Protein AF-A0A817QP80-F1 (afdb_monomer_lite)

Sequence (194 aa):
MVRVKHQKPARRNYHQNKKTNFSHTTSSSNHNAIQLDQHGFFVTFCSSKESFVRNEVYNLLNRFADQLFGPEFSDEKDNDEETTNLNDLDSALENEKLKLSKSNKKLRRFQIVKSGTKHSFFVTTILPIISLNKLIELIFNTSIQTKEQHSRYIERLLPISFVCKAYEDDLRKLIIKKEFVEQILLLTNENDTS

pLDDT: mean 75.63, std 19.58, range [37.34, 96.56]

Foldseek 3Di:
DDDDDDDDDDDDDDDPDDDPPPPPDPDPPLPQADDFFWWAKKWFFDQVCPVVVVVLVCCLLQVLCCVVPNHPDDPVPPPPPDPDDPVCPVVVVVVVVVVVVVVVVDDDQWDWGAHVDGRITGITGPDALVVRVVSVCCSVVCCVVVVDDSDDTTPDIGTGNTDDDPDPVRVVCCCVVPPVVVVVVVVVVVVVPD

Secondary structure (DSSP, 8-state):
-----PPPPPPP------------------TTB--TT--EEEEEE-TT-HHHHHHHHHHHHHHHHHHHH--SS--TTS-------TT-HHHHHHHHHHHHHHHTTSPPSEEEEB-SSTTEEEEEESS-HHHHHHHHHHHHHHHHHH---S-SSEEEEEEES----S-HHHHHHHHHHTTHHHHHHHHHHGGG--

Radius of gyration: 27.38 Å; chains: 1; bounding box: 44×106×65 Å

Structure (mmCIF, N/CA/C/O backbone):
data_AF-A0A817QP80-F1
#
_entry.id   AF-A0A817QP80-F1
#
loop_
_atom_site.group_PDB
_atom_site.id
_atom_site.type_symbol
_atom_site.label_atom_id
_atom_site.label_alt_id
_atom_site.label_comp_id
_atom_site.label_asym_id
_atom_site.label_entity_id
_atom_site.label_seq_id
_atom_site.pdbx_PDB_ins_code
_atom_site.Cartn_x
_atom_site.Cartn_y
_atom_site.Cartn_z
_atom_site.occupancy
_atom_site.B_iso_or_equiv
_atom_site.auth_seq_id
_atom_site.auth_comp_id
_atom_site.auth_asym_id
_atom_site.auth_atom_id
_atom_site.pdbx_PDB_model_num
ATOM 1 N N . MET A 1 1 ? -13.388 79.891 -28.859 1.00 44.22 1 MET A N 1
ATOM 2 C CA . MET A 1 1 ? -13.199 78.428 -29.007 1.00 44.22 1 MET A CA 1
ATOM 3 C C . MET A 1 1 ? -11.837 78.047 -28.439 1.00 44.22 1 MET A C 1
ATOM 5 O O . MET A 1 1 ? -10.831 78.263 -29.099 1.00 44.22 1 MET A O 1
ATOM 9 N N . VAL A 1 2 ? -11.785 77.554 -27.198 1.00 41.69 2 VAL A N 1
ATOM 10 C CA . VAL A 1 2 ? -10.533 77.165 -26.523 1.00 41.69 2 VAL A CA 1
ATOM 11 C C . VAL A 1 2 ? -10.480 75.638 -26.452 1.00 41.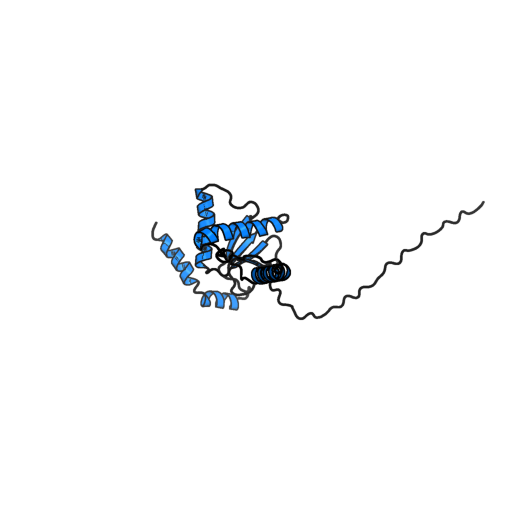69 2 VAL A C 1
ATOM 13 O O . VAL A 1 2 ? -11.412 74.998 -25.976 1.00 41.69 2 VAL A O 1
ATOM 16 N N . ARG A 1 3 ? -9.416 75.053 -27.008 1.00 43.22 3 ARG A N 1
ATOM 17 C CA . ARG A 1 3 ? -9.240 73.608 -27.220 1.00 43.22 3 ARG A CA 1
ATOM 18 C C . ARG A 1 3 ? -8.651 72.967 -25.955 1.00 43.22 3 ARG A C 1
ATOM 20 O O . ARG A 1 3 ? -7.527 73.284 -25.574 1.00 43.22 3 ARG A O 1
ATOM 27 N N . VAL A 1 4 ? -9.398 72.069 -25.312 1.00 50.69 4 VAL A N 1
ATOM 28 C CA . VAL A 1 4 ? -8.972 71.333 -24.106 1.00 50.69 4 VAL A CA 1
ATOM 29 C C . VAL A 1 4 ? -7.872 70.323 -24.464 1.00 50.69 4 VAL A C 1
ATOM 31 O O . VAL A 1 4 ? -8.095 69.406 -25.257 1.00 50.69 4 VAL A O 1
ATOM 34 N N . LYS A 1 5 ? -6.674 70.469 -23.881 1.00 49.19 5 LYS A N 1
ATOM 35 C CA . LYS A 1 5 ? -5.574 69.500 -24.024 1.00 49.19 5 LYS A CA 1
ATOM 36 C C . LYS A 1 5 ? -5.845 68.284 -23.131 1.00 49.19 5 LYS A C 1
ATOM 38 O O . LYS A 1 5 ? -5.807 68.397 -21.913 1.00 49.19 5 LYS A O 1
ATOM 43 N N . HIS A 1 6 ? -6.095 67.126 -23.737 1.00 51.28 6 HIS A N 1
ATOM 44 C CA . HIS A 1 6 ? -6.157 65.848 -23.025 1.00 51.28 6 HIS A CA 1
ATOM 45 C C . HIS A 1 6 ? -4.735 65.349 -22.725 1.00 51.28 6 HIS A C 1
ATOM 47 O O . HIS A 1 6 ? -3.927 65.172 -23.640 1.00 51.28 6 HIS A O 1
ATOM 53 N N . GLN A 1 7 ? -4.428 65.121 -21.448 1.00 55.16 7 GLN A N 1
ATOM 54 C CA . GLN A 1 7 ? -3.183 64.496 -20.999 1.00 55.16 7 GLN A CA 1
ATOM 55 C C . GLN A 1 7 ? -3.279 62.975 -21.211 1.00 55.16 7 GLN A C 1
ATOM 57 O O . GLN A 1 7 ? -4.224 62.340 -20.747 1.00 55.16 7 GLN A O 1
ATOM 62 N N . LYS A 1 8 ? -2.325 62.378 -21.937 1.00 50.78 8 LYS A N 1
ATOM 63 C CA . LYS A 1 8 ? -2.246 60.916 -22.107 1.00 50.78 8 LYS A CA 1
ATOM 64 C C . LYS A 1 8 ? -1.654 60.284 -20.836 1.00 50.78 8 LYS A C 1
ATOM 66 O O . LYS A 1 8 ? -0.651 60.807 -20.350 1.00 50.78 8 LYS A O 1
ATOM 71 N N . PRO A 1 9 ? -2.198 59.170 -20.314 1.00 51.09 9 PRO A N 1
ATOM 72 C CA . PRO A 1 9 ? -1.627 58.518 -19.140 1.00 51.09 9 PRO A CA 1
ATOM 73 C C . PRO A 1 9 ? -0.267 57.877 -19.458 1.00 51.09 9 PRO A C 1
ATOM 75 O O . PRO A 1 9 ? -0.042 57.350 -20.551 1.00 51.09 9 PRO A O 1
ATOM 78 N N . ALA A 1 10 ? 0.644 57.932 -18.484 1.00 54.03 10 ALA A N 1
ATOM 79 C CA . ALA A 1 10 ? 1.998 57.398 -18.582 1.00 54.03 10 ALA A CA 1
ATOM 80 C C . ALA A 1 10 ? 1.992 55.866 -18.746 1.00 54.03 10 ALA A C 1
ATOM 82 O O . ALA A 1 10 ? 1.353 55.141 -17.981 1.00 54.03 10 ALA A O 1
ATOM 83 N N . ARG A 1 11 ? 2.730 55.361 -19.743 1.00 52.72 11 ARG A N 1
ATOM 84 C CA . ARG A 1 11 ? 2.935 53.923 -19.953 1.00 52.72 11 ARG A CA 1
ATOM 85 C C . ARG A 1 11 ? 3.808 53.364 -18.826 1.00 52.72 11 ARG A C 1
ATOM 87 O O . ARG A 1 11 ? 4.966 53.747 -18.697 1.00 52.72 11 ARG A O 1
ATOM 94 N N . ARG A 1 12 ? 3.266 52.439 -18.027 1.00 49.72 12 ARG A N 1
ATOM 95 C CA . ARG A 1 12 ? 4.062 51.602 -17.118 1.00 49.72 12 ARG A CA 1
ATOM 96 C C . ARG A 1 12 ? 4.940 50.678 -17.963 1.00 49.72 12 ARG A C 1
ATOM 98 O O . ARG A 1 12 ? 4.421 49.850 -18.707 1.00 49.72 12 ARG A O 1
ATOM 105 N N . ASN A 1 13 ? 6.257 50.835 -17.860 1.00 47.03 13 ASN A N 1
ATOM 106 C CA . ASN A 1 13 ? 7.216 49.946 -18.503 1.00 47.03 13 ASN A CA 1
ATOM 107 C C . ASN A 1 13 ? 7.132 48.563 -17.848 1.00 47.03 13 ASN A C 1
ATOM 109 O O . ASN A 1 13 ? 7.482 48.387 -16.684 1.00 47.03 13 ASN A O 1
ATOM 113 N N . TYR A 1 14 ? 6.628 47.592 -18.605 1.00 44.19 14 TYR A N 1
ATOM 114 C CA . TYR A 1 14 ? 6.653 46.183 -18.244 1.00 44.19 14 TYR A CA 1
ATOM 115 C C . TYR A 1 14 ? 8.112 45.721 -18.300 1.00 44.19 14 TYR A C 1
ATOM 117 O O . TYR A 1 14 ? 8.709 45.701 -19.377 1.00 44.19 14 TYR A O 1
ATOM 125 N N . HIS A 1 15 ? 8.708 45.393 -17.153 1.00 52.22 15 HIS A N 1
ATOM 126 C CA . HIS A 1 15 ? 10.022 44.760 -17.112 1.00 52.22 15 HIS A CA 1
ATOM 127 C C . HIS A 1 15 ? 9.950 43.402 -17.824 1.00 52.22 15 HIS A C 1
ATOM 129 O O . HIS A 1 15 ? 9.601 42.382 -17.235 1.00 52.22 15 HIS A O 1
ATOM 135 N N . GLN A 1 16 ? 10.299 43.382 -19.109 1.00 54.62 16 GLN A N 1
ATOM 136 C CA . GLN A 1 16 ? 10.744 42.172 -19.778 1.00 54.62 16 GLN A CA 1
ATOM 137 C C . GLN A 1 16 ? 12.164 41.885 -19.302 1.00 54.62 16 GLN A C 1
ATOM 139 O O . GLN A 1 16 ? 13.108 42.538 -19.732 1.00 54.62 16 GLN A O 1
ATOM 144 N N . ASN A 1 17 ? 12.308 40.933 -18.382 1.00 45.38 17 ASN A N 1
ATOM 145 C CA . ASN A 1 17 ? 13.522 40.134 -18.268 1.00 45.38 17 ASN A CA 1
ATOM 146 C C . ASN A 1 17 ? 13.288 38.918 -17.367 1.00 45.38 17 ASN A C 1
ATOM 148 O O . ASN A 1 17 ? 13.369 39.001 -16.145 1.00 45.38 17 ASN A O 1
ATOM 152 N N . LYS A 1 18 ? 13.122 37.751 -17.992 1.00 44.38 18 LYS A N 1
ATOM 153 C CA . LYS A 1 18 ? 13.921 36.591 -17.593 1.00 44.38 18 LYS A CA 1
ATOM 154 C C . LYS A 1 18 ? 14.078 35.653 -18.780 1.00 44.38 18 LYS A C 1
ATOM 156 O O . LYS A 1 18 ? 13.185 34.889 -19.126 1.00 44.38 18 LYS A O 1
ATOM 161 N N . LYS A 1 19 ? 15.248 35.772 -19.409 1.00 45.12 19 LYS A N 1
ATOM 162 C CA . LYS A 1 19 ? 15.820 34.778 -20.312 1.00 45.12 19 LYS A CA 1
ATOM 163 C C . LYS A 1 19 ? 15.695 33.410 -19.640 1.00 45.12 19 LYS A C 1
ATOM 165 O O . LYS A 1 19 ? 16.173 33.219 -18.522 1.00 45.12 19 LYS A O 1
ATOM 170 N N . THR A 1 20 ? 15.002 32.494 -20.300 1.00 40.16 20 THR A N 1
ATOM 171 C CA . THR A 1 20 ? 14.917 31.092 -19.908 1.00 40.16 20 THR A CA 1
ATOM 172 C C . THR A 1 20 ? 16.291 30.475 -20.120 1.00 40.16 20 THR A C 1
ATOM 174 O O . THR A 1 20 ? 16.645 30.095 -21.235 1.00 40.16 20 THR A O 1
ATOM 177 N N . ASN A 1 21 ? 17.089 30.412 -19.059 1.00 40.28 21 ASN A N 1
ATOM 178 C CA . ASN A 1 21 ? 18.255 29.547 -19.045 1.00 40.28 21 ASN A CA 1
ATOM 179 C C . ASN A 1 21 ? 17.729 28.108 -19.092 1.00 40.28 21 ASN A C 1
ATOM 181 O O . ASN A 1 21 ? 17.284 27.575 -18.078 1.00 40.28 21 ASN A O 1
ATOM 185 N N . PHE A 1 22 ? 17.742 27.503 -20.279 1.00 47.81 22 PHE A N 1
ATOM 186 C CA . PHE A 1 22 ? 17.742 26.054 -20.432 1.00 47.81 22 PHE A CA 1
ATOM 187 C C . PHE A 1 22 ? 19.083 25.561 -19.881 1.00 47.81 22 PHE A C 1
ATOM 189 O O . PHE A 1 22 ? 20.060 25.393 -20.606 1.00 47.81 22 PHE A O 1
ATOM 196 N N . SER A 1 23 ? 19.167 25.412 -18.561 1.00 41.12 23 SER A N 1
ATOM 197 C CA . SER A 1 23 ? 20.206 24.587 -17.973 1.00 41.12 23 SER A CA 1
ATOM 198 C C . SER A 1 23 ? 19.863 23.142 -18.317 1.00 41.12 23 SER A C 1
ATOM 200 O O . SER A 1 23 ? 18.813 22.633 -17.929 1.00 41.12 23 SER A O 1
ATOM 202 N N . HIS A 1 24 ? 20.756 22.475 -19.048 1.00 45.19 24 HIS A N 1
ATOM 203 C CA . HIS A 1 24 ? 20.850 21.022 -19.026 1.00 45.19 24 HIS A CA 1
ATOM 204 C C . HIS A 1 24 ? 21.186 20.610 -17.590 1.00 45.19 24 HIS A C 1
ATOM 206 O O . HIS A 1 24 ? 22.346 20.433 -17.228 1.00 45.19 24 HIS A O 1
ATOM 212 N N . THR A 1 25 ? 20.170 20.531 -16.734 1.00 37.34 25 THR A N 1
ATOM 213 C CA . THR A 1 25 ? 20.297 19.836 -15.467 1.00 37.34 25 THR A CA 1
ATOM 214 C C . THR A 1 25 ? 20.323 18.360 -15.815 1.00 37.34 25 THR A C 1
ATOM 216 O O . THR A 1 25 ? 19.355 17.784 -16.311 1.00 37.34 25 THR A O 1
ATOM 219 N N . THR A 1 26 ? 21.487 17.753 -15.614 1.00 43.09 26 THR A N 1
ATOM 220 C CA . THR A 1 26 ? 21.602 16.311 -15.452 1.00 43.09 26 THR A CA 1
ATOM 221 C C . THR A 1 26 ? 20.482 15.869 -14.514 1.00 43.09 26 THR A C 1
ATOM 223 O O . THR A 1 26 ? 20.279 16.460 -13.452 1.00 43.09 26 THR A O 1
ATOM 226 N N . SER A 1 27 ? 19.670 14.919 -14.974 1.00 47.03 27 SER A N 1
ATOM 227 C CA . SER A 1 27 ? 18.467 14.464 -14.289 1.00 47.03 27 SER A CA 1
ATOM 228 C C . SER A 1 27 ? 18.816 14.023 -12.870 1.00 47.03 27 SER A C 1
ATOM 230 O O . SER A 1 27 ? 19.281 12.903 -12.656 1.00 47.03 27 SER A O 1
ATOM 232 N N . SER A 1 28 ? 18.589 14.906 -11.899 1.00 44.88 28 SER A N 1
ATOM 233 C CA . SER A 1 28 ? 18.420 14.509 -10.511 1.00 44.88 28 SER A CA 1
ATOM 234 C C . SER A 1 28 ? 17.352 13.425 -10.529 1.00 44.88 28 SER A C 1
ATOM 236 O O . SER A 1 28 ? 16.222 13.685 -10.952 1.00 44.88 28 SER A O 1
ATOM 238 N N . SER A 1 29 ? 17.756 12.191 -10.218 1.00 46.66 29 SER A N 1
ATOM 239 C CA . SER A 1 29 ? 16.866 11.040 -10.132 1.00 46.66 29 SER A CA 1
ATOM 240 C C . SER A 1 29 ? 15.627 11.482 -9.367 1.00 46.66 29 SER A C 1
ATOM 242 O O . SER A 1 29 ? 15.727 11.878 -8.204 1.00 46.66 29 SER A O 1
ATOM 244 N N . ASN A 1 30 ? 14.471 11.501 -10.036 1.00 53.53 30 ASN A N 1
ATOM 245 C CA . ASN A 1 30 ? 13.203 11.766 -9.379 1.00 53.53 30 ASN A CA 1
ATOM 246 C C . ASN A 1 30 ? 12.978 10.609 -8.402 1.00 53.53 30 ASN A C 1
ATOM 248 O O . ASN A 1 30 ? 12.327 9.625 -8.738 1.00 53.53 30 ASN A O 1
ATOM 252 N N . HIS A 1 31 ? 13.516 10.734 -7.189 1.00 58.97 31 HIS A N 1
ATOM 253 C CA . HIS A 1 31 ? 13.461 9.723 -6.132 1.00 58.97 31 HIS A CA 1
ATOM 254 C C . HIS A 1 31 ? 12.017 9.384 -5.715 1.00 58.97 31 HIS A C 1
ATOM 256 O O . HIS A 1 31 ? 11.792 8.430 -4.981 1.00 58.97 31 HIS A O 1
ATOM 262 N N . ASN A 1 32 ? 11.051 10.163 -6.217 1.00 69.94 32 ASN A N 1
ATOM 263 C CA . ASN A 1 32 ? 9.617 10.039 -5.995 1.00 69.94 32 ASN A CA 1
ATOM 264 C C . ASN A 1 32 ? 8.847 9.536 -7.233 1.00 69.94 32 ASN A C 1
ATOM 266 O O . ASN A 1 32 ? 7.632 9.726 -7.289 1.00 69.94 32 ASN A O 1
ATOM 270 N N . ALA A 1 33 ? 9.518 8.956 -8.233 1.00 84.62 33 ALA A N 1
ATOM 271 C CA . ALA A 1 33 ? 8.881 8.281 -9.367 1.00 84.62 33 ALA A CA 1
ATOM 272 C C . ALA A 1 33 ? 8.901 6.756 -9.183 1.00 84.62 33 ALA A C 1
ATOM 274 O O . ALA A 1 33 ? 9.789 6.221 -8.519 1.00 84.62 33 ALA A O 1
ATOM 275 N N . ILE A 1 34 ? 7.919 6.070 -9.775 1.00 88.75 34 ILE A N 1
ATOM 276 C CA . ILE A 1 34 ? 7.821 4.607 -9.724 1.00 88.75 34 ILE A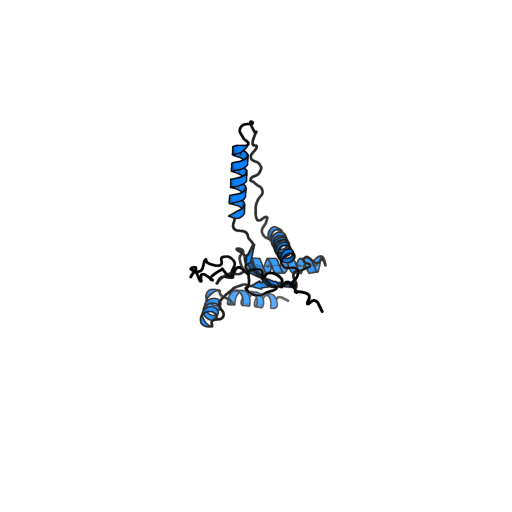 CA 1
ATOM 277 C C . ILE A 1 34 ? 9.050 3.991 -10.401 1.00 88.75 34 ILE A C 1
ATOM 279 O O . ILE A 1 34 ? 9.430 4.399 -11.502 1.00 88.75 34 ILE A O 1
ATOM 283 N N . GLN A 1 35 ? 9.665 3.011 -9.743 1.00 87.69 35 GLN A N 1
ATOM 284 C CA . GLN A 1 35 ? 10.837 2.294 -10.241 1.00 87.69 35 GLN A CA 1
ATOM 285 C C . GLN A 1 35 ? 10.481 0.856 -10.639 1.00 87.69 35 GLN A C 1
ATOM 287 O O . GLN A 1 35 ? 9.430 0.324 -10.285 1.00 87.69 35 GLN A O 1
ATOM 292 N N . LEU A 1 36 ? 11.374 0.236 -11.410 1.00 87.94 36 LEU A N 1
ATOM 293 C CA . LEU A 1 36 ? 11.271 -1.168 -11.809 1.00 87.94 36 LEU A CA 1
ATOM 294 C C . LEU A 1 36 ? 11.388 -2.098 -10.594 1.00 87.94 36 LEU A C 1
ATOM 296 O O . LEU A 1 36 ? 12.094 -1.770 -9.645 1.00 87.94 36 LEU A O 1
ATOM 300 N N . ASP A 1 37 ? 10.750 -3.271 -10.668 1.00 82.94 37 ASP A N 1
ATOM 301 C CA . ASP A 1 37 ? 10.808 -4.322 -9.630 1.00 82.94 37 ASP A CA 1
ATOM 302 C C . ASP A 1 37 ? 10.314 -3.839 -8.249 1.00 82.94 37 ASP A C 1
ATOM 304 O O . ASP A 1 37 ? 10.670 -4.397 -7.215 1.00 82.94 37 ASP A O 1
ATOM 308 N N . GLN A 1 38 ? 9.493 -2.782 -8.233 1.00 89.25 38 GLN A N 1
ATOM 309 C CA . GLN A 1 38 ? 8.751 -2.348 -7.054 1.00 89.25 38 GLN A CA 1
ATOM 310 C C . GLN A 1 38 ? 7.387 -3.031 -6.998 1.00 89.25 38 GLN A C 1
ATOM 312 O O . GLN A 1 38 ? 6.789 -3.370 -8.022 1.00 89.25 38 GLN A O 1
ATOM 317 N N . HIS A 1 39 ? 6.873 -3.154 -5.783 1.00 91.81 39 HIS A N 1
ATOM 318 C CA . HIS A 1 39 ? 5.557 -3.687 -5.468 1.00 91.81 39 HIS A CA 1
ATOM 319 C C . HIS A 1 39 ? 4.920 -2.847 -4.362 1.00 91.81 39 HIS A C 1
ATOM 321 O O . HIS A 1 39 ? 5.593 -2.061 -3.683 1.00 91.81 39 HIS A O 1
ATOM 327 N N . GLY A 1 40 ? 3.603 -2.956 -4.226 1.00 94.81 40 GLY A N 1
ATOM 328 C CA . GLY A 1 40 ? 2.854 -2.094 -3.323 1.00 94.81 40 GLY A CA 1
ATOM 329 C C . GLY A 1 40 ? 1.415 -1.879 -3.764 1.00 94.81 40 GLY A C 1
ATOM 330 O O . GLY A 1 40 ? 0.813 -2.760 -4.365 1.00 94.81 40 GLY A O 1
ATOM 331 N N . PHE A 1 41 ? 0.851 -0.711 -3.474 1.00 95.75 41 PHE A N 1
ATOM 332 C CA . PHE A 1 41 ? -0.557 -0.422 -3.733 1.00 95.75 41 PHE A CA 1
ATOM 333 C C . PHE A 1 41 ? -0.745 0.681 -4.759 1.00 95.75 41 PHE A C 1
ATOM 335 O O . PHE A 1 41 ? -0.172 1.762 -4.643 1.00 95.75 41 PHE A O 1
ATOM 342 N N . PHE A 1 42 ? -1.619 0.451 -5.730 1.00 96.06 42 PHE A N 1
ATOM 343 C CA . PHE A 1 42 ? -2.134 1.502 -6.588 1.00 96.06 42 PHE A CA 1
ATOM 344 C C . PHE A 1 42 ? -3.421 2.073 -5.995 1.00 96.06 42 PHE A C 1
ATOM 346 O O . PHE A 1 42 ? -4.390 1.346 -5.764 1.00 96.06 42 PHE A O 1
ATOM 353 N N . VAL A 1 43 ? -3.419 3.381 -5.735 1.00 96.56 43 VAL A N 1
ATOM 354 C CA . VAL A 1 43 ? -4.527 4.080 -5.080 1.00 96.56 43 VAL A CA 1
ATOM 355 C C . VAL A 1 43 ? -5.131 5.098 -6.030 1.00 96.56 43 VAL A C 1
ATOM 357 O O . VAL A 1 43 ? -4.409 5.909 -6.610 1.00 96.56 43 VAL A O 1
ATOM 360 N N . THR A 1 44 ? -6.460 5.097 -6.141 1.00 96.06 44 THR A N 1
ATOM 361 C CA . THR A 1 44 ? -7.220 6.113 -6.892 1.00 96.06 44 THR A CA 1
ATOM 362 C C . THR A 1 44 ? -8.157 6.894 -5.977 1.00 96.06 44 THR A C 1
ATOM 364 O O . THR A 1 44 ? -8.646 6.345 -4.986 1.00 96.06 44 THR A O 1
ATOM 367 N N . PHE A 1 45 ? -8.369 8.175 -6.284 1.00 94.81 45 PHE A N 1
ATOM 368 C CA . PHE A 1 45 ? -9.152 9.100 -5.462 1.00 94.81 45 PHE A CA 1
ATOM 369 C C . PHE A 1 45 ? -9.626 10.327 -6.251 1.00 94.81 45 PHE A C 1
ATOM 371 O O . PHE A 1 45 ? -9.008 10.728 -7.232 1.00 94.81 45 PHE A O 1
ATOM 378 N N . CYS A 1 46 ? -10.658 11.014 -5.764 1.00 90.00 46 CYS A N 1
ATOM 379 C CA . CYS A 1 46 ? -11.189 12.217 -6.407 1.00 90.00 46 CYS A CA 1
ATOM 380 C C . CYS A 1 46 ? -10.251 13.447 -6.337 1.00 90.00 46 CYS A C 1
ATOM 382 O O . CYS A 1 46 ? -9.565 13.703 -5.344 1.00 90.00 46 CYS A O 1
ATOM 384 N N . SER A 1 47 ? -10.294 14.293 -7.376 1.00 81.62 47 SER A N 1
ATOM 385 C CA . SER A 1 47 ? -9.382 15.428 -7.600 1.00 81.62 47 SER A CA 1
ATOM 386 C C . SER A 1 47 ? -9.154 16.390 -6.447 1.00 81.62 47 SER A C 1
ATOM 388 O O . SER A 1 47 ? -8.071 16.963 -6.349 1.00 81.62 47 SER A O 1
ATOM 390 N N . SER A 1 48 ? -10.162 16.649 -5.624 1.00 85.06 48 SER A N 1
ATOM 391 C CA . SER A 1 48 ? -10.089 17.689 -4.595 1.00 85.06 48 SER A CA 1
ATOM 392 C C . SER A 1 48 ? -9.512 17.189 -3.269 1.00 85.06 48 SER A C 1
ATOM 394 O O . SER A 1 48 ? -9.427 17.962 -2.315 1.00 85.06 48 SER A O 1
ATOM 396 N N . LYS A 1 49 ? -9.141 15.902 -3.178 1.00 89.38 49 LYS A N 1
ATOM 397 C CA . LYS A 1 49 ? -8.886 15.227 -1.898 1.00 89.38 49 LYS A CA 1
ATOM 398 C C . LYS A 1 49 ? -7.494 14.625 -1.738 1.00 89.38 49 LYS A C 1
ATOM 400 O O . LYS A 1 49 ? -7.272 13.965 -0.733 1.00 89.38 49 LYS A O 1
ATOM 405 N N . GLU A 1 50 ? -6.538 14.907 -2.627 1.00 90.38 50 GLU A N 1
ATOM 406 C CA . GLU A 1 50 ? -5.192 14.295 -2.579 1.00 90.38 50 GLU A CA 1
ATOM 407 C C . GLU A 1 50 ? -4.536 14.357 -1.188 1.00 90.38 50 GLU A C 1
ATOM 409 O O . GLU A 1 50 ? -4.050 13.345 -0.691 1.00 90.38 50 GLU A O 1
ATOM 414 N N . SER A 1 51 ? -4.553 15.526 -0.535 1.00 90.38 51 SER A N 1
ATOM 415 C CA . SER A 1 51 ? -3.948 15.702 0.796 1.00 90.38 51 SER A CA 1
ATOM 416 C C . SER A 1 51 ? -4.613 14.823 1.864 1.00 90.38 51 SER A C 1
ATOM 418 O O . SER A 1 51 ? -3.935 14.194 2.674 1.00 90.38 51 SER A O 1
ATOM 420 N N . PHE A 1 52 ? -5.944 14.719 1.829 1.00 93.88 52 PHE A N 1
ATOM 421 C CA . PHE A 1 52 ? -6.703 13.889 2.766 1.00 93.88 52 PHE A CA 1
ATOM 422 C C . PHE A 1 52 ? -6.462 12.402 2.515 1.00 93.88 52 PHE A C 1
ATOM 424 O O . PHE A 1 52 ? -6.202 11.661 3.457 1.00 93.88 52 PHE A O 1
ATOM 431 N N . VAL A 1 53 ? -6.481 11.989 1.246 1.00 95.50 53 VAL A N 1
ATOM 432 C CA . VAL A 1 53 ? -6.259 10.598 0.833 1.00 95.50 53 VAL A CA 1
ATOM 433 C C . VAL A 1 53 ? -4.855 10.149 1.222 1.00 95.50 53 VAL A C 1
ATOM 435 O O . VAL A 1 53 ? -4.681 9.037 1.697 1.00 95.50 53 VAL A O 1
ATOM 438 N N . ARG A 1 54 ? -3.846 11.017 1.080 1.00 94.25 54 ARG A N 1
ATOM 439 C CA . ARG A 1 54 ? -2.467 10.706 1.477 1.00 94.25 54 ARG A CA 1
ATOM 440 C C . ARG A 1 54 ? -2.380 10.278 2.944 1.00 94.25 54 ARG A C 1
ATOM 442 O O . ARG A 1 54 ? -1.788 9.245 3.240 1.00 94.25 54 ARG A O 1
ATOM 449 N N . ASN A 1 55 ? -2.983 11.055 3.841 1.00 94.31 55 ASN A N 1
ATOM 450 C CA . ASN A 1 55 ? -2.995 10.742 5.270 1.00 94.31 55 ASN A CA 1
ATOM 451 C C . ASN A 1 55 ? -3.868 9.519 5.565 1.00 94.31 55 ASN A C 1
ATOM 453 O O . ASN A 1 55 ? -3.478 8.657 6.346 1.00 94.31 55 ASN A O 1
ATOM 457 N N . GLU A 1 56 ? -5.026 9.423 4.914 1.00 95.62 56 GLU A N 1
ATOM 458 C CA . GLU A 1 56 ? -5.949 8.300 5.074 1.00 95.62 56 GLU A CA 1
ATOM 459 C C . GLU A 1 56 ? -5.307 6.966 4.679 1.00 95.62 56 GLU A C 1
ATOM 461 O O . GLU A 1 56 ? -5.423 6.002 5.425 1.00 95.62 56 GLU A O 1
ATOM 466 N N . VAL A 1 57 ? -4.568 6.919 3.567 1.00 96.31 57 VAL A N 1
ATOM 467 C CA . VAL A 1 57 ? -3.858 5.713 3.120 1.00 96.31 57 VAL A CA 1
ATOM 468 C C . VAL A 1 57 ? -2.791 5.294 4.124 1.00 96.31 57 VAL A C 1
ATOM 470 O O . VAL A 1 57 ? -2.723 4.116 4.465 1.00 96.31 57 VAL A O 1
ATOM 473 N N . TYR A 1 58 ? -1.982 6.229 4.635 1.00 95.62 58 TYR A N 1
ATOM 474 C CA . TYR A 1 58 ? -0.989 5.885 5.656 1.00 95.62 58 TYR A CA 1
ATOM 475 C C . TYR A 1 58 ? -1.642 5.365 6.934 1.00 95.62 58 TYR A C 1
ATOM 477 O O . TYR A 1 58 ? -1.192 4.357 7.470 1.00 95.62 58 TYR A O 1
ATOM 485 N N . ASN A 1 59 ? -2.711 6.010 7.402 1.00 95.12 59 ASN A N 1
ATOM 486 C CA . ASN A 1 59 ? -3.423 5.576 8.600 1.00 95.12 59 ASN A CA 1
ATOM 487 C C . ASN A 1 59 ? -4.058 4.197 8.405 1.00 95.12 59 ASN A C 1
ATOM 489 O O . ASN A 1 59 ? -3.937 3.340 9.275 1.00 95.12 59 ASN A O 1
ATOM 493 N N . LEU A 1 60 ? -4.699 3.971 7.256 1.00 96.19 60 LEU A N 1
ATOM 494 C CA . LEU A 1 60 ? -5.333 2.704 6.917 1.00 96.19 60 LEU A CA 1
ATOM 495 C C . LEU A 1 60 ? -4.303 1.572 6.873 1.00 96.19 60 LEU A C 1
ATOM 497 O O . LEU A 1 60 ? -4.452 0.582 7.586 1.00 96.19 60 LEU A O 1
ATOM 501 N N . LEU A 1 61 ? -3.252 1.729 6.064 1.00 96.12 61 LEU A N 1
ATOM 502 C CA . LEU A 1 61 ? -2.255 0.682 5.862 1.00 96.12 61 LEU A CA 1
ATOM 503 C C . LEU A 1 61 ? -1.458 0.403 7.134 1.00 96.12 61 LEU A C 1
ATOM 505 O O . LEU A 1 61 ? -1.289 -0.761 7.476 1.00 96.12 61 LEU A O 1
ATOM 509 N N . ASN A 1 62 ? -1.014 1.434 7.862 1.00 95.06 62 ASN A N 1
ATOM 510 C CA . ASN A 1 62 ? -0.257 1.223 9.097 1.00 95.06 62 ASN A CA 1
ATOM 511 C C . ASN A 1 62 ? -1.105 0.571 10.184 1.00 95.06 62 ASN A C 1
ATOM 513 O O . ASN A 1 62 ? -0.633 -0.372 10.799 1.00 95.06 62 ASN A O 1
ATOM 517 N N . ARG A 1 63 ? -2.367 0.982 10.366 1.00 94.81 63 ARG A N 1
ATOM 518 C CA . ARG A 1 63 ? -3.250 0.386 11.380 1.00 94.81 63 ARG A CA 1
ATOM 519 C C . ARG A 1 63 ? -3.373 -1.128 11.217 1.00 94.81 63 ARG A C 1
ATOM 521 O O . ARG A 1 63 ? -3.227 -1.863 12.186 1.00 94.81 63 ARG A O 1
ATOM 528 N N . PHE A 1 64 ? -3.646 -1.590 9.999 1.00 95.19 64 PHE A N 1
ATOM 529 C CA . PHE A 1 64 ? -3.781 -3.022 9.726 1.00 95.19 64 PHE A CA 1
ATOM 530 C C . PHE A 1 64 ? -2.424 -3.734 9.648 1.00 95.19 64 PHE A C 1
ATOM 532 O O . PHE A 1 64 ? -2.314 -4.894 10.039 1.00 95.19 64 PHE A O 1
ATOM 539 N N . ALA A 1 65 ? -1.371 -3.046 9.203 1.00 94.88 65 ALA A N 1
ATOM 540 C CA . ALA A 1 65 ? -0.019 -3.592 9.228 1.00 94.88 65 ALA A CA 1
ATOM 541 C C . ALA A 1 65 ? 0.481 -3.799 10.663 1.00 94.88 65 ALA A C 1
ATOM 543 O O . ALA A 1 65 ? 1.129 -4.803 10.927 1.00 94.88 65 ALA A O 1
ATOM 544 N N . ASP A 1 66 ? 0.148 -2.908 11.595 1.00 94.19 66 ASP A N 1
ATOM 545 C CA . ASP A 1 66 ? 0.505 -3.048 13.007 1.00 94.19 66 ASP A CA 1
ATOM 546 C C . ASP A 1 66 ? -0.217 -4.227 13.659 1.00 94.19 66 ASP A C 1
ATOM 548 O O . ASP A 1 66 ? 0.371 -4.939 14.467 1.00 94.19 66 ASP A O 1
ATOM 552 N N . GLN A 1 67 ? -1.458 -4.498 13.252 1.00 93.25 67 GLN A N 1
ATOM 553 C CA . GLN A 1 67 ? -2.198 -5.679 13.699 1.00 93.25 67 GLN A CA 1
ATOM 554 C C . GLN A 1 67 ? -1.586 -6.992 13.187 1.00 93.25 67 GLN A C 1
ATOM 556 O O . GLN A 1 67 ? -1.582 -7.980 13.915 1.00 93.25 67 GLN A O 1
ATOM 561 N N . LEU A 1 68 ? -1.076 -7.016 11.949 1.00 92.44 68 LEU A N 1
ATOM 562 C CA . LEU A 1 68 ? -0.514 -8.228 11.336 1.00 92.44 68 LEU A CA 1
ATOM 563 C C . LEU A 1 68 ? 0.961 -8.468 11.661 1.00 92.44 68 LEU A C 1
ATOM 565 O O . LEU A 1 68 ? 1.375 -9.610 11.840 1.00 92.44 68 LEU A O 1
ATOM 569 N N . PHE A 1 69 ? 1.762 -7.407 11.665 1.00 90.62 69 PHE A N 1
ATOM 570 C CA . PHE A 1 69 ? 3.224 -7.476 11.701 1.00 90.62 69 PHE A CA 1
ATOM 571 C C . PHE A 1 69 ? 3.820 -6.842 12.961 1.00 90.62 69 PHE A C 1
ATOM 573 O O . PHE A 1 69 ? 5.029 -6.928 13.162 1.00 90.62 69 PHE A O 1
ATOM 580 N N . GLY A 1 70 ? 2.994 -6.214 13.799 1.00 90.38 70 GLY A N 1
ATOM 581 C CA . GLY A 1 70 ? 3.442 -5.436 14.947 1.00 90.38 70 GLY A CA 1
ATOM 582 C C . GLY A 1 70 ? 3.821 -3.990 14.594 1.00 90.38 70 GLY A C 1
ATOM 583 O O . GLY A 1 70 ? 3.873 -3.617 13.413 1.00 90.38 70 GLY A O 1
ATOM 584 N N . PRO A 1 71 ? 4.074 -3.161 15.623 1.00 87.94 71 PRO A N 1
ATOM 585 C CA . PRO A 1 71 ? 4.361 -1.742 15.457 1.00 87.94 71 PRO A CA 1
ATOM 586 C C . PRO A 1 71 ? 5.652 -1.511 14.661 1.00 87.94 71 PRO A C 1
ATOM 588 O O . PRO A 1 71 ? 6.673 -2.155 14.894 1.00 87.94 71 PRO A O 1
ATOM 591 N N . GLU A 1 72 ? 5.620 -0.554 13.729 1.00 80.69 72 GLU A N 1
ATOM 592 C CA . GLU A 1 72 ? 6.777 -0.214 12.878 1.00 80.69 72 GLU A CA 1
ATOM 593 C C . GLU A 1 72 ? 7.985 0.319 13.658 1.00 80.69 72 GLU A C 1
ATOM 595 O O . GLU A 1 72 ? 9.136 0.088 13.287 1.00 80.69 72 GLU A O 1
ATOM 600 N N . PHE A 1 73 ? 7.714 1.064 14.726 1.00 78.62 73 PHE A N 1
ATOM 601 C CA . PHE A 1 73 ? 8.712 1.570 15.652 1.00 78.62 73 PHE A CA 1
ATOM 602 C C . PHE A 1 73 ? 8.306 1.094 17.037 1.00 78.62 73 PHE A C 1
ATOM 604 O O . PHE A 1 73 ? 7.203 1.392 17.483 1.00 78.62 73 PHE A O 1
ATOM 611 N N . SER A 1 74 ? 9.176 0.339 17.701 1.00 61.94 74 SER A N 1
ATOM 612 C CA . SER A 1 74 ? 9.034 0.091 19.128 1.00 61.94 74 SER A CA 1
ATOM 613 C C . SER A 1 74 ? 9.451 1.352 19.889 1.00 61.94 74 SER A C 1
ATOM 615 O O . SER A 1 74 ? 10.529 1.903 19.646 1.00 61.94 74 SER A O 1
ATOM 617 N N . ASP A 1 75 ? 8.611 1.798 20.822 1.00 54.38 75 ASP A N 1
ATOM 618 C CA . ASP A 1 75 ? 8.875 2.937 21.716 1.00 54.38 75 ASP A CA 1
ATOM 619 C C . ASP A 1 75 ? 9.900 2.602 22.825 1.00 54.38 75 ASP A C 1
ATOM 621 O O . ASP A 1 75 ? 10.052 3.329 23.800 1.00 54.38 75 ASP A O 1
ATOM 625 N N . GLU A 1 76 ? 10.673 1.520 22.686 1.00 50.72 76 GLU A N 1
ATOM 626 C CA . GLU A 1 76 ? 11.646 1.048 23.686 1.00 50.72 76 GLU A CA 1
ATOM 627 C C . GLU A 1 76 ? 12.904 1.940 23.819 1.00 50.72 76 GLU A C 1
ATOM 629 O O . GLU A 1 76 ? 13.945 1.489 24.288 1.00 50.72 76 GLU A O 1
ATOM 634 N N . LYS A 1 77 ? 12.852 3.213 23.405 1.00 48.88 77 LYS A N 1
ATOM 635 C CA . LYS A 1 77 ? 13.967 4.172 23.534 1.00 48.88 77 LYS A CA 1
ATOM 636 C C . LYS A 1 77 ? 13.606 5.481 24.238 1.00 48.88 77 LYS A C 1
ATOM 638 O O . LYS A 1 77 ? 14.298 6.472 24.021 1.00 48.88 77 LYS A O 1
ATOM 643 N N . ASP A 1 78 ? 12.560 5.487 25.060 1.00 47.34 78 ASP A N 1
ATOM 644 C CA . ASP A 1 78 ? 12.218 6.641 25.909 1.00 47.34 78 ASP A CA 1
ATOM 645 C C . ASP A 1 78 ? 12.310 6.337 27.420 1.00 47.34 78 ASP A C 1
ATOM 647 O O . ASP A 1 78 ? 11.845 7.124 28.235 1.00 47.34 78 ASP A O 1
ATOM 651 N N . ASN A 1 79 ? 12.963 5.233 27.808 1.00 40.88 79 ASN A N 1
ATOM 652 C CA . ASN A 1 79 ? 13.241 4.886 29.211 1.00 40.88 79 ASN A CA 1
ATOM 653 C C . ASN A 1 79 ? 14.714 5.111 29.612 1.00 40.88 79 ASN A C 1
ATOM 655 O O . ASN A 1 79 ? 15.225 4.438 30.503 1.00 40.88 79 ASN A O 1
ATOM 659 N N . ASP A 1 80 ? 15.401 6.052 28.962 1.00 43.22 80 ASP A N 1
ATOM 660 C CA . ASP A 1 80 ? 16.651 6.587 29.505 1.00 43.22 80 ASP A CA 1
ATOM 661 C C . ASP A 1 80 ? 16.277 7.697 30.501 1.00 43.22 80 ASP A C 1
ATOM 663 O O . ASP A 1 80 ? 15.929 8.817 30.125 1.00 43.22 80 ASP A O 1
ATOM 667 N N . GLU A 1 81 ? 16.270 7.341 31.786 1.00 52.44 81 GLU A N 1
ATOM 668 C CA . GLU A 1 81 ? 16.155 8.259 32.919 1.00 52.44 81 GLU A CA 1
ATOM 669 C C . GLU A 1 81 ? 17.287 9.305 32.871 1.00 52.44 81 GLU A C 1
ATOM 671 O O . GLU A 1 81 ? 18.379 9.079 33.391 1.00 52.44 81 GLU A O 1
ATOM 676 N N . GLU A 1 82 ? 17.054 10.472 32.266 1.00 47.03 82 GLU A N 1
ATOM 677 C CA . GLU A 1 82 ? 17.990 11.599 32.350 1.00 47.03 82 GLU A CA 1
ATOM 678 C C . GLU A 1 82 ? 17.605 12.536 33.503 1.00 47.03 82 GLU A C 1
ATOM 680 O O . GLU A 1 82 ? 16.786 13.452 33.397 1.00 47.03 82 GLU A O 1
ATOM 685 N N . THR A 1 83 ? 18.258 12.297 34.643 1.00 46.41 83 THR A N 1
ATOM 686 C CA . THR A 1 83 ? 18.482 13.280 35.705 1.00 46.41 83 THR A CA 1
ATOM 687 C C . THR A 1 83 ? 19.172 14.519 35.121 1.00 46.41 83 THR A C 1
ATOM 689 O O . THR A 1 83 ? 20.387 14.534 34.924 1.00 46.41 83 THR A O 1
ATOM 692 N N . THR A 1 84 ? 18.398 15.561 34.838 1.00 46.81 84 THR A N 1
ATOM 693 C CA . THR A 1 84 ? 18.844 16.788 34.165 1.00 46.81 84 THR A CA 1
ATOM 694 C C . THR A 1 84 ? 19.445 17.772 35.176 1.00 46.81 84 THR A C 1
ATOM 696 O O . THR A 1 84 ? 18.745 18.403 35.969 1.00 46.81 84 THR A O 1
ATOM 699 N N . ASN A 1 85 ? 20.774 17.917 35.142 1.00 44.59 85 ASN A N 1
ATOM 700 C CA . ASN A 1 85 ? 21.492 19.059 35.717 1.00 44.59 85 ASN A CA 1
ATOM 701 C C . ASN A 1 85 ? 21.462 20.221 34.709 1.00 44.59 85 ASN A C 1
ATOM 703 O O . ASN A 1 85 ? 21.649 20.012 33.523 1.00 44.59 85 ASN A O 1
ATOM 707 N N . LEU A 1 86 ? 21.291 21.463 35.162 1.00 51.91 86 LEU A N 1
ATOM 708 C CA . LEU A 1 86 ? 20.956 22.661 34.360 1.00 51.91 86 LEU A CA 1
ATOM 709 C C . LEU A 1 86 ? 21.962 23.124 33.261 1.00 51.91 86 LEU A C 1
ATOM 711 O O . LEU A 1 86 ? 21.756 24.187 32.681 1.00 51.91 86 LEU A O 1
ATOM 715 N N . ASN A 1 87 ? 23.002 22.350 32.924 1.00 54.84 87 ASN A N 1
ATOM 716 C CA . ASN A 1 87 ? 23.886 22.570 31.756 1.00 54.84 87 ASN A CA 1
ATOM 717 C C . ASN A 1 87 ? 23.426 21.802 30.493 1.00 54.84 87 ASN A C 1
ATOM 719 O O . ASN A 1 87 ? 24.157 21.713 29.511 1.00 54.84 87 ASN A O 1
ATOM 723 N N . ASP A 1 88 ? 22.218 21.243 30.530 1.00 62.12 88 ASP A N 1
ATOM 724 C CA . ASP A 1 88 ? 21.715 20.226 29.600 1.00 62.12 88 ASP A CA 1
ATOM 725 C C . ASP A 1 88 ? 20.774 20.780 28.512 1.00 62.12 88 ASP A C 1
ATOM 727 O O . ASP A 1 88 ? 20.167 20.025 27.767 1.00 62.12 88 ASP A O 1
ATOM 731 N N . LEU A 1 89 ? 20.618 22.106 28.389 1.00 65.38 89 LEU A N 1
ATOM 732 C CA . LEU A 1 89 ? 19.725 22.699 27.378 1.00 65.38 89 LEU A CA 1
ATOM 733 C C . LEU A 1 89 ? 20.283 22.584 25.953 1.00 65.38 89 LEU A C 1
ATOM 735 O O . LEU A 1 89 ? 19.554 22.186 25.044 1.00 65.38 89 LEU A O 1
ATOM 739 N N . ASP A 1 90 ? 21.566 22.898 25.756 1.00 72.94 90 ASP A N 1
ATOM 740 C CA . ASP A 1 90 ? 22.208 22.758 24.442 1.00 72.94 90 ASP A CA 1
ATOM 741 C C . ASP A 1 90 ? 22.351 21.274 24.060 1.00 72.94 90 ASP A C 1
ATOM 743 O O . ASP A 1 90 ? 22.065 20.900 22.922 1.00 72.94 90 ASP A O 1
ATOM 747 N N . SER A 1 91 ? 22.675 20.407 25.026 1.00 74.25 91 SER A N 1
ATOM 748 C CA . SER A 1 91 ? 22.732 18.948 24.845 1.00 74.25 91 SER A CA 1
ATOM 749 C C . SER A 1 91 ? 21.360 18.338 24.531 1.00 74.25 91 SER A C 1
ATOM 751 O O . SER A 1 91 ? 21.242 17.541 23.598 1.00 74.25 91 SER A O 1
ATOM 753 N N . ALA A 1 92 ? 20.295 18.750 25.231 1.00 73.56 92 ALA A N 1
ATOM 754 C CA . ALA A 1 92 ? 18.927 18.326 24.935 1.00 73.56 92 ALA A CA 1
ATOM 755 C C . ALA A 1 92 ? 18.482 18.768 23.531 1.00 73.56 92 ALA A C 1
ATOM 757 O O . ALA A 1 92 ? 17.870 17.983 22.803 1.00 73.56 92 ALA A O 1
ATOM 758 N N . LEU A 1 93 ? 18.844 19.985 23.107 1.00 76.31 93 LEU A N 1
ATOM 759 C CA . LEU A 1 93 ? 18.527 20.505 21.774 1.00 76.31 93 LEU A CA 1
ATOM 760 C C . LEU A 1 93 ? 19.302 19.774 20.665 1.00 76.31 93 LEU A C 1
ATOM 762 O O . LEU A 1 93 ? 18.749 19.472 19.602 1.00 76.31 93 LEU A O 1
ATOM 766 N N . GLU A 1 94 ? 20.572 19.436 20.899 1.00 80.62 94 GLU A N 1
ATOM 767 C CA . GLU A 1 94 ? 21.354 18.601 19.985 1.00 80.62 94 GLU A CA 1
ATOM 768 C C . GLU A 1 94 ? 20.792 17.178 19.895 1.00 80.62 94 GLU A C 1
ATOM 770 O O . GLU A 1 94 ? 20.638 16.648 18.788 1.00 80.62 94 GLU A O 1
ATOM 775 N N . ASN A 1 95 ? 20.396 16.585 21.021 1.00 77.88 95 ASN A N 1
ATOM 776 C CA . ASN A 1 95 ? 19.746 15.280 21.063 1.00 77.88 95 ASN A CA 1
ATOM 777 C C . ASN A 1 95 ? 18.401 15.290 20.322 1.00 77.88 95 ASN A C 1
ATOM 779 O O . ASN A 1 95 ? 18.140 14.380 19.529 1.00 77.88 95 ASN A O 1
ATOM 783 N N . GLU A 1 96 ? 17.578 16.330 20.480 1.00 71.25 96 GLU A N 1
ATOM 784 C CA . GLU A 1 96 ? 16.329 16.500 19.730 1.00 71.25 96 GLU A CA 1
ATOM 785 C C . GLU A 1 96 ? 16.599 16.633 18.223 1.00 71.25 96 GLU A C 1
ATOM 787 O O . GLU A 1 96 ? 16.006 15.919 17.408 1.00 71.25 96 GLU A O 1
ATOM 792 N N . LYS A 1 97 ? 17.573 17.461 17.830 1.00 77.31 97 LYS A N 1
ATOM 793 C CA . LYS A 1 97 ? 17.992 17.623 16.428 1.00 77.31 97 LYS A CA 1
ATOM 794 C C . LYS A 1 97 ? 18.498 16.309 15.830 1.00 77.31 97 LYS A C 1
ATOM 796 O O . LYS A 1 97 ? 18.197 15.982 14.675 1.00 77.31 97 LYS A O 1
ATOM 801 N N . LEU A 1 98 ? 19.237 15.514 16.601 1.00 72.38 98 LEU A N 1
ATOM 802 C CA . LEU A 1 98 ? 19.700 14.192 16.191 1.00 72.38 98 LEU A CA 1
ATOM 803 C C . LEU A 1 98 ? 18.539 13.194 16.085 1.00 72.38 98 LEU A C 1
ATOM 805 O O . LEU A 1 98 ? 18.474 12.476 15.085 1.00 72.38 98 LEU A O 1
ATOM 809 N N . LYS A 1 99 ? 17.595 13.177 17.034 1.00 67.81 99 LYS A N 1
ATOM 810 C CA . LYS A 1 99 ? 16.373 12.352 16.977 1.00 67.81 99 LYS A CA 1
ATOM 811 C C . LYS A 1 99 ? 15.517 12.711 15.750 1.00 67.81 99 LYS A C 1
ATOM 813 O O . LYS A 1 99 ? 15.138 11.808 15.002 1.00 67.81 99 LYS A O 1
ATOM 818 N N . LEU A 1 100 ? 15.323 14.000 15.454 1.00 62.19 100 LEU A N 1
ATOM 819 C CA . LEU A 1 100 ? 14.608 14.503 14.268 1.00 62.19 100 LEU A CA 1
ATOM 820 C C . LEU A 1 100 ? 15.326 14.169 12.950 1.00 62.19 100 LEU A C 1
ATOM 822 O O . LEU A 1 100 ? 14.702 13.794 11.956 1.00 62.19 100 LEU A O 1
ATOM 826 N N . SER A 1 101 ? 16.655 14.272 12.910 1.00 60.75 101 SER A N 1
ATOM 827 C CA . SER A 1 101 ? 17.421 13.915 11.707 1.00 60.75 101 SER A CA 1
ATOM 828 C C . SER A 1 101 ? 17.447 12.401 11.457 1.00 60.75 101 SER A C 1
ATOM 830 O O . SER A 1 101 ? 17.451 11.967 10.303 1.00 60.75 101 SER A O 1
ATOM 832 N N . LYS A 1 102 ? 17.419 11.587 12.521 1.00 58.88 102 LYS A N 1
ATOM 833 C CA . LYS A 1 102 ? 17.329 10.124 12.448 1.00 58.88 102 LYS A CA 1
ATOM 834 C C . LYS A 1 102 ? 15.916 9.664 12.077 1.00 58.88 102 LYS A C 1
ATOM 836 O O . LYS A 1 102 ? 15.792 8.753 11.265 1.00 58.88 102 LYS A O 1
ATOM 841 N N . SER A 1 103 ? 14.858 10.294 12.593 1.00 56.62 103 SER A N 1
ATOM 842 C CA . SER A 1 103 ? 13.462 9.926 12.292 1.00 56.62 103 SER A CA 1
ATOM 843 C C . SER A 1 103 ? 13.080 10.152 10.822 1.00 56.62 103 SER A C 1
ATOM 845 O O . SER A 1 103 ? 12.302 9.372 10.268 1.00 56.62 103 SER A O 1
ATOM 847 N N . ASN A 1 104 ? 13.688 11.152 10.175 1.00 53.97 104 ASN A N 1
ATOM 848 C CA . ASN A 1 104 ? 13.559 11.419 8.738 1.00 53.97 104 ASN A CA 1
ATOM 849 C C . ASN A 1 104 ? 14.346 10.438 7.848 1.00 53.97 104 ASN A C 1
ATOM 851 O O . ASN A 1 104 ? 14.086 10.358 6.651 1.00 53.97 104 ASN A O 1
ATOM 855 N N . LYS A 1 105 ? 15.310 9.696 8.411 1.00 57.00 105 LYS A N 1
ATOM 856 C CA . LYS A 1 105 ? 16.160 8.734 7.686 1.00 57.00 105 LYS A CA 1
ATOM 857 C C . LYS A 1 105 ? 15.745 7.274 7.874 1.00 57.00 105 LYS A C 1
ATOM 859 O O . LYS A 1 105 ? 16.305 6.409 7.204 1.00 57.00 105 LYS A O 1
ATOM 864 N N . LYS A 1 106 ? 14.807 6.970 8.778 1.00 65.38 106 LYS A N 1
ATOM 865 C CA . LYS A 1 106 ? 14.308 5.598 8.935 1.00 65.38 106 LYS A CA 1
ATOM 866 C C . LYS A 1 106 ? 13.491 5.219 7.699 1.00 65.38 106 LYS A C 1
ATOM 868 O O . LYS A 1 106 ? 12.557 5.932 7.331 1.00 65.38 106 LYS A O 1
ATOM 873 N N . LEU A 1 107 ? 13.860 4.102 7.075 1.00 73.50 107 LEU A N 1
ATOM 874 C CA . LEU A 1 107 ? 13.087 3.487 5.999 1.00 73.50 107 LEU A CA 1
ATOM 875 C C . LEU A 1 107 ? 11.698 3.149 6.546 1.00 73.50 107 LEU A C 1
ATOM 877 O O . LEU A 1 107 ? 11.586 2.397 7.511 1.00 73.50 107 LEU A O 1
ATOM 881 N N . ARG A 1 108 ? 10.662 3.759 5.966 1.00 87.56 108 ARG A N 1
ATOM 882 C CA . ARG A 1 108 ? 9.266 3.525 6.346 1.00 87.56 108 ARG A CA 1
ATOM 883 C C . ARG A 1 108 ? 8.728 2.280 5.643 1.00 87.56 108 ARG A C 1
ATOM 885 O O . ARG A 1 108 ? 9.145 1.993 4.520 1.00 87.56 108 ARG A O 1
ATOM 892 N N . ARG A 1 109 ? 7.767 1.577 6.254 1.00 91.25 109 ARG A N 1
ATOM 893 C CA . ARG A 1 109 ? 7.119 0.395 5.644 1.00 91.25 109 ARG A CA 1
ATOM 894 C C . ARG A 1 109 ? 6.387 0.725 4.349 1.00 91.25 109 ARG A C 1
ATOM 896 O O . ARG A 1 109 ? 6.393 -0.088 3.423 1.00 91.25 109 ARG A O 1
ATOM 903 N N . PHE A 1 110 ? 5.771 1.903 4.298 1.00 94.12 110 PHE A N 1
ATOM 904 C CA . PHE A 1 110 ? 5.026 2.405 3.150 1.00 94.12 110 PHE A CA 1
ATOM 905 C C . PHE A 1 110 ? 5.552 3.773 2.731 1.00 94.12 110 PHE A C 1
ATOM 907 O O . PHE A 1 110 ? 5.787 4.642 3.573 1.00 94.12 110 PHE A O 1
ATOM 914 N N . GLN A 1 111 ? 5.688 3.987 1.426 1.00 93.25 111 GLN A N 1
ATOM 915 C CA . GLN A 1 111 ? 6.098 5.267 0.866 1.00 93.25 111 GLN A CA 1
ATOM 916 C C . GLN A 1 111 ? 5.252 5.612 -0.356 1.00 93.25 111 GLN A C 1
ATOM 918 O O . GLN A 1 111 ? 5.152 4.850 -1.310 1.00 93.25 111 GLN A O 1
ATOM 923 N N . ILE A 1 112 ? 4.647 6.797 -0.347 1.00 93.62 112 ILE A N 1
ATOM 924 C CA . ILE A 1 112 ? 3.880 7.288 -1.492 1.00 93.62 112 ILE A CA 1
ATOM 925 C C . ILE A 1 112 ? 4.822 7.868 -2.549 1.00 93.62 112 ILE A C 1
ATOM 927 O O . ILE A 1 112 ? 5.644 8.746 -2.285 1.00 93.62 112 ILE A O 1
ATOM 931 N N . VAL A 1 113 ? 4.636 7.389 -3.771 1.00 93.19 113 VAL A N 1
ATOM 932 C CA . VAL A 1 113 ? 5.393 7.682 -4.979 1.00 93.19 113 VAL A CA 1
ATOM 933 C C . VAL A 1 113 ? 4.423 8.202 -6.042 1.00 93.19 113 VAL A C 1
ATOM 935 O O . VAL A 1 113 ? 3.290 7.734 -6.183 1.00 93.19 113 VAL A O 1
ATOM 938 N N . LYS A 1 114 ? 4.845 9.212 -6.805 1.00 90.38 114 LYS A N 1
ATOM 939 C CA . LYS A 1 114 ? 4.006 9.801 -7.852 1.00 90.38 114 LYS A CA 1
ATOM 940 C C . LYS A 1 114 ? 3.878 8.821 -9.016 1.00 90.38 114 LYS A C 1
ATOM 942 O O . LYS A 1 114 ? 4.885 8.403 -9.580 1.00 90.38 114 LYS A O 1
ATOM 947 N N . SER A 1 115 ? 2.642 8.526 -9.417 1.00 88.38 115 SER A N 1
ATOM 948 C CA . SER A 1 115 ? 2.351 7.667 -10.574 1.00 88.38 115 SER A CA 1
ATOM 949 C C . SER A 1 115 ? 2.538 8.368 -11.921 1.00 88.38 115 SER A C 1
ATOM 951 O O . SER A 1 115 ? 2.632 7.711 -12.951 1.00 88.38 115 SER A O 1
ATOM 953 N N . GLY A 1 116 ? 2.589 9.703 -11.928 1.00 87.19 116 GLY A N 1
ATOM 954 C CA . GLY A 1 116 ? 2.625 10.508 -13.151 1.00 87.19 116 GLY A CA 1
ATOM 955 C C . GLY A 1 116 ? 1.243 10.781 -13.751 1.00 87.19 116 GLY A C 1
ATOM 956 O O . GLY A 1 116 ? 1.141 11.562 -14.694 1.00 87.19 116 GLY A O 1
ATOM 957 N N . THR A 1 117 ? 0.175 10.214 -13.184 1.00 87.38 117 THR A N 1
ATOM 958 C CA . THR A 1 117 ? -1.210 10.516 -13.560 1.00 87.38 117 THR A CA 1
ATOM 959 C C . THR A 1 117 ? -1.901 11.321 -12.461 1.00 87.38 117 THR A C 1
ATOM 961 O O . THR A 1 117 ? -1.518 11.287 -11.291 1.00 87.38 117 THR A O 1
ATOM 964 N N . LYS A 1 118 ? -2.909 12.113 -12.837 1.00 90.62 118 LYS A N 1
ATOM 965 C CA . LYS A 1 118 ? -3.740 12.818 -11.852 1.00 90.62 118 LYS A CA 1
ATOM 966 C C . LYS A 1 118 ? -4.600 11.799 -11.108 1.00 90.62 118 LYS A C 1
ATOM 968 O O . LYS A 1 118 ? -4.928 10.759 -11.672 1.00 90.62 118 LYS A O 1
ATOM 973 N N . HIS A 1 119 ? -4.997 12.133 -9.877 1.00 93.19 119 HIS A N 1
ATOM 974 C CA . HIS A 1 119 ? -6.034 11.382 -9.141 1.00 93.19 119 HIS A CA 1
ATOM 975 C C . HIS A 1 119 ? -5.636 9.946 -8.787 1.00 93.19 119 HIS A C 1
ATOM 977 O O . HIS A 1 119 ? -6.474 9.123 -8.425 1.00 93.19 119 HIS A O 1
ATOM 983 N N . SER A 1 120 ? -4.341 9.645 -8.877 1.00 94.12 120 SER A N 1
ATOM 984 C CA . SER A 1 120 ? -3.778 8.392 -8.412 1.00 94.12 120 SER A CA 1
ATOM 985 C C . SER A 1 120 ? -2.363 8.598 -7.896 1.00 94.12 120 SER A C 1
ATOM 987 O O . SER A 1 120 ? -1.669 9.546 -8.272 1.00 94.12 120 SER A O 1
ATOM 989 N N . PHE A 1 121 ? -1.928 7.697 -7.032 1.00 95.12 121 PHE A N 1
ATOM 990 C CA . PHE A 1 121 ? -0.526 7.553 -6.681 1.00 95.12 121 PHE A CA 1
ATOM 991 C C . PHE A 1 121 ? -0.228 6.089 -6.386 1.00 95.12 121 PHE A C 1
ATOM 993 O O . PHE A 1 121 ? -1.129 5.270 -6.198 1.00 95.12 121 PHE A O 1
ATOM 1000 N N . PHE A 1 122 ? 1.058 5.769 -6.365 1.00 95.94 122 PHE A N 1
ATOM 1001 C CA . PHE A 1 122 ? 1.534 4.445 -6.013 1.00 95.94 122 PHE A CA 1
ATOM 1002 C C . PHE A 1 122 ? 2.109 4.476 -4.604 1.00 95.94 122 PHE A C 1
ATOM 1004 O O . PHE A 1 122 ? 2.785 5.431 -4.237 1.00 95.94 122 PHE A O 1
ATOM 1011 N N . VAL A 1 123 ? 1.836 3.460 -3.800 1.00 95.69 123 VAL A N 1
ATOM 1012 C CA . VAL A 1 123 ? 2.418 3.294 -2.470 1.00 95.69 123 VAL A CA 1
ATOM 1013 C C . VAL A 1 123 ? 3.376 2.128 -2.544 1.00 95.69 123 VAL A C 1
ATOM 1015 O O . VAL A 1 123 ? 2.934 0.988 -2.599 1.00 95.69 123 VAL A O 1
ATOM 1018 N N . THR A 1 124 ? 4.674 2.400 -2.562 1.00 94.25 124 THR A N 1
ATOM 1019 C CA . THR A 1 124 ? 5.699 1.361 -2.491 1.00 94.25 124 THR A CA 1
ATOM 1020 C C . THR A 1 124 ? 5.791 0.810 -1.077 1.00 94.25 124 THR A C 1
ATOM 1022 O O . THR A 1 124 ? 5.508 1.504 -0.094 1.00 94.25 124 THR A O 1
ATOM 1025 N N . THR A 1 125 ? 6.208 -0.446 -0.968 1.00 92.88 125 THR A N 1
ATOM 1026 C CA . THR A 1 125 ? 6.422 -1.098 0.321 1.00 92.88 125 THR A CA 1
ATOM 1027 C C . THR A 1 125 ? 7.681 -1.951 0.328 1.00 92.88 125 THR A C 1
ATOM 1029 O O . THR A 1 125 ? 8.107 -2.468 -0.701 1.00 92.88 125 THR A O 1
ATOM 1032 N N . ILE A 1 126 ? 8.272 -2.096 1.511 1.00 91.06 126 ILE A N 1
ATOM 1033 C CA . ILE A 1 126 ? 9.376 -3.030 1.769 1.00 91.06 126 ILE A CA 1
ATOM 1034 C C . ILE A 1 126 ? 8.878 -4.431 2.156 1.00 91.06 126 ILE A C 1
ATOM 1036 O O . ILE A 1 126 ? 9.674 -5.362 2.239 1.00 91.06 126 ILE A O 1
ATOM 1040 N N . LEU A 1 127 ? 7.576 -4.585 2.428 1.00 89.25 127 LEU A N 1
ATOM 1041 C CA . LEU A 1 127 ? 6.983 -5.850 2.865 1.00 89.25 127 LEU A CA 1
ATOM 1042 C C . LEU A 1 127 ? 6.971 -6.877 1.726 1.00 89.25 127 LEU A C 1
ATOM 1044 O O . LEU A 1 127 ? 6.778 -6.480 0.585 1.00 89.25 127 LEU A O 1
ATOM 1048 N N . PRO A 1 128 ? 7.099 -8.188 1.989 1.00 87.56 128 PRO A N 1
ATOM 1049 C CA . PRO A 1 128 ? 6.951 -9.210 0.953 1.00 87.56 128 PRO A CA 1
ATOM 1050 C C . PRO A 1 128 ? 5.574 -9.174 0.268 1.00 87.56 128 PRO A C 1
ATOM 1052 O O . PRO A 1 128 ? 4.573 -8.812 0.885 1.00 87.56 128 PRO A O 1
ATOM 1055 N N . ILE A 1 129 ? 5.493 -9.631 -0.987 1.00 85.44 129 ILE A N 1
ATOM 1056 C CA . ILE A 1 129 ? 4.242 -9.635 -1.775 1.00 85.44 129 ILE A CA 1
ATOM 1057 C C . ILE A 1 129 ? 3.136 -10.458 -1.093 1.00 85.44 129 ILE A C 1
ATOM 1059 O O . ILE A 1 129 ? 1.987 -10.030 -1.047 1.00 85.44 129 ILE A O 1
ATOM 1063 N N . ILE A 1 130 ? 3.485 -11.600 -0.491 1.00 84.62 130 ILE A N 1
ATOM 1064 C CA . ILE A 1 130 ? 2.537 -12.460 0.242 1.00 84.62 130 ILE A CA 1
ATOM 1065 C C . ILE A 1 130 ? 1.869 -11.687 1.390 1.00 84.62 130 ILE A C 1
ATOM 1067 O O . ILE A 1 130 ? 0.664 -11.794 1.610 1.00 84.62 130 ILE A O 1
ATOM 1071 N N . SER A 1 131 ? 2.642 -10.866 2.103 1.00 88.12 131 SER A N 1
ATOM 1072 C CA . SER A 1 131 ? 2.143 -10.019 3.188 1.00 88.12 131 SER A CA 1
ATOM 1073 C C . SER A 1 131 ? 1.188 -8.935 2.687 1.00 88.12 131 SER A C 1
ATOM 1075 O O . SER A 1 131 ? 0.300 -8.509 3.421 1.00 88.12 131 SER A O 1
ATOM 1077 N N . LEU A 1 132 ? 1.349 -8.504 1.436 1.00 89.81 132 LEU A N 1
ATOM 1078 C CA . LEU A 1 132 ? 0.525 -7.482 0.806 1.00 89.81 132 LEU A CA 1
ATOM 1079 C C . LEU A 1 132 ? -0.903 -7.968 0.539 1.00 89.81 132 LEU A C 1
ATOM 1081 O O . LEU A 1 132 ? -1.860 -7.256 0.838 1.00 89.81 132 LEU A O 1
ATOM 1085 N N . ASN A 1 133 ? -1.033 -9.198 0.035 1.00 89.19 133 ASN A N 1
ATOM 1086 C CA . ASN A 1 133 ? -2.328 -9.836 -0.202 1.00 89.19 133 ASN A CA 1
ATOM 1087 C C . ASN A 1 133 ? -3.066 -10.069 1.119 1.00 89.19 133 ASN A C 1
ATOM 1089 O O . ASN A 1 133 ? -4.205 -9.635 1.263 1.00 89.19 133 ASN A O 1
ATOM 1093 N N . LYS A 1 134 ? -2.368 -10.606 2.129 1.00 91.06 134 LYS A N 1
ATOM 1094 C CA . LYS A 1 134 ? -2.920 -10.791 3.482 1.00 91.06 134 LYS A CA 1
ATOM 1095 C C . LYS A 1 134 ? -3.404 -9.483 4.107 1.00 91.06 134 LYS A C 1
ATOM 1097 O O . LYS A 1 134 ? -4.440 -9.456 4.764 1.00 91.06 134 LYS A O 1
ATOM 1102 N N . LEU A 1 135 ? -2.666 -8.388 3.905 1.00 93.94 135 LEU A N 1
ATOM 1103 C CA . LEU A 1 135 ? -3.059 -7.070 4.404 1.00 93.94 135 LEU A CA 1
ATOM 1104 C C . LEU A 1 135 ? -4.366 -6.591 3.757 1.00 93.94 135 LEU A C 1
ATOM 1106 O O . LEU A 1 135 ? -5.240 -6.071 4.446 1.00 93.94 135 LEU A O 1
ATOM 1110 N N . ILE A 1 136 ? -4.512 -6.788 2.447 1.00 92.94 136 ILE A N 1
ATOM 1111 C CA . ILE A 1 136 ? -5.724 -6.434 1.702 1.00 92.94 136 ILE A CA 1
ATOM 1112 C C . ILE A 1 136 ? -6.911 -7.296 2.117 1.00 92.94 136 ILE A C 1
ATOM 1114 O O . ILE A 1 136 ? -7.982 -6.758 2.395 1.00 92.94 136 ILE A O 1
ATOM 1118 N N . GLU A 1 137 ? -6.714 -8.608 2.206 1.00 92.75 137 GLU A N 1
ATOM 1119 C CA . GLU A 1 137 ? -7.726 -9.542 2.695 1.00 92.75 137 GLU A CA 1
ATOM 1120 C C . GLU A 1 137 ? -8.202 -9.145 4.086 1.00 92.75 137 GLU A C 1
ATOM 1122 O O . GLU A 1 137 ? -9.406 -9.062 4.308 1.00 92.75 137 GLU A O 1
ATOM 1127 N N . LEU A 1 138 ? -7.286 -8.813 5.002 1.00 95.00 138 LEU A N 1
ATOM 1128 C CA . LEU A 1 138 ? -7.655 -8.347 6.333 1.00 95.00 138 LEU A CA 1
ATOM 1129 C C . LEU A 1 138 ? -8.507 -7.073 6.267 1.00 95.00 138 LEU A C 1
ATOM 1131 O O . LEU A 1 138 ? -9.576 -7.038 6.867 1.00 95.00 138 LEU A O 1
ATOM 1135 N N . ILE A 1 139 ? -8.082 -6.054 5.509 1.00 95.19 139 ILE A N 1
ATOM 1136 C CA . ILE A 1 139 ? -8.822 -4.786 5.370 1.00 95.19 139 ILE A CA 1
ATOM 1137 C C . ILE A 1 139 ? -10.262 -5.034 4.899 1.00 95.19 139 ILE A C 1
ATOM 1139 O O . ILE A 1 139 ? -11.209 -4.494 5.481 1.00 95.19 139 ILE A O 1
ATOM 1143 N N . PHE A 1 140 ? -10.438 -5.836 3.846 1.00 93.12 140 PHE A N 1
ATOM 1144 C CA . PHE A 1 140 ? -11.759 -6.105 3.281 1.00 93.12 140 PHE A CA 1
ATOM 1145 C C . PHE A 1 140 ? -12.591 -7.034 4.168 1.00 93.12 140 PHE A C 1
ATOM 1147 O O . PHE A 1 140 ? -13.765 -6.746 4.397 1.00 93.12 140 PHE A O 1
ATOM 1154 N N . ASN A 1 141 ? -11.997 -8.088 4.731 1.00 94.69 141 ASN A N 1
ATOM 1155 C CA . ASN A 1 141 ? -12.692 -9.009 5.630 1.00 94.69 141 ASN A CA 1
ATOM 1156 C C . ASN A 1 141 ? -13.161 -8.299 6.901 1.00 94.69 141 ASN A C 1
ATOM 1158 O O . ASN A 1 141 ? -14.308 -8.481 7.302 1.00 94.69 141 ASN A O 1
ATOM 1162 N N . THR A 1 142 ? -12.330 -7.439 7.500 1.00 94.69 142 THR A N 1
ATOM 1163 C CA . THR A 1 142 ? -12.747 -6.622 8.646 1.00 94.69 142 THR A CA 1
ATOM 1164 C C . THR A 1 142 ? -13.895 -5.694 8.262 1.00 94.69 142 THR A C 1
ATOM 1166 O O . THR A 1 142 ? -14.893 -5.673 8.971 1.00 94.69 142 THR A O 1
ATOM 1169 N N . SER A 1 143 ? -13.820 -5.012 7.113 1.00 93.12 143 SER A N 1
ATOM 1170 C CA . SER A 1 143 ? -14.904 -4.147 6.617 1.00 93.12 143 SER A CA 1
ATOM 1171 C C . SER A 1 143 ? -16.231 -4.906 6.450 1.00 93.12 143 SER A C 1
ATOM 1173 O O . SER A 1 143 ? -17.292 -4.411 6.828 1.00 93.12 143 SER A O 1
ATOM 1175 N N . ILE A 1 144 ? -16.185 -6.143 5.940 1.00 93.56 144 ILE A N 1
ATOM 1176 C CA . ILE A 1 144 ? -17.367 -7.007 5.788 1.00 93.56 144 ILE A CA 1
ATOM 1177 C C . ILE A 1 144 ? -17.919 -7.435 7.156 1.00 93.56 144 ILE A C 1
ATOM 1179 O O . ILE A 1 144 ? -19.132 -7.391 7.371 1.00 93.56 144 ILE A O 1
ATOM 1183 N N . GLN A 1 145 ? -17.043 -7.844 8.077 1.00 95.69 145 GLN A N 1
ATOM 1184 C CA . GLN A 1 145 ? -17.422 -8.347 9.399 1.00 95.69 145 GLN A CA 1
ATOM 1185 C C . GLN A 1 145 ? -17.992 -7.249 10.304 1.00 95.69 145 GLN A C 1
ATOM 1187 O O . GLN A 1 145 ? -19.047 -7.439 10.907 1.00 95.69 145 GLN A O 1
ATOM 1192 N N . THR A 1 146 ? -17.319 -6.099 10.395 1.00 95.94 146 THR A N 1
ATOM 1193 C CA . THR A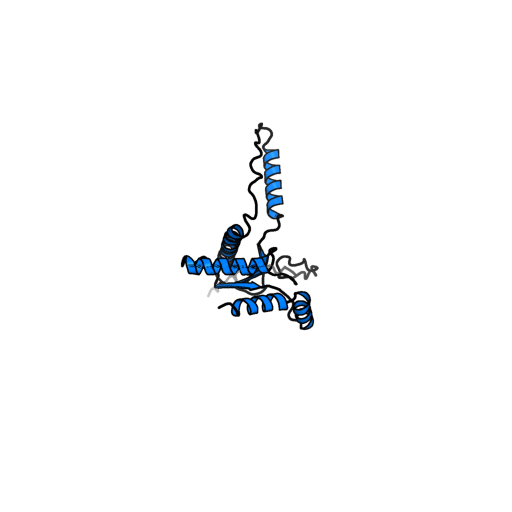 1 146 ? -17.744 -4.972 11.240 1.00 95.94 146 THR A CA 1
ATOM 1194 C C . THR A 1 146 ? -18.845 -4.141 10.589 1.00 95.94 146 THR A C 1
ATOM 1196 O O . THR A 1 146 ? -19.588 -3.458 11.290 1.00 95.94 146 THR A O 1
ATOM 1199 N N . LYS A 1 147 ? -18.979 -4.219 9.255 1.00 93.31 147 LYS A N 1
ATOM 1200 C CA . LYS A 1 147 ? -19.845 -3.363 8.427 1.00 93.31 147 LYS A CA 1
ATOM 1201 C C . LYS A 1 147 ? -19.494 -1.876 8.535 1.00 93.31 147 LYS A C 1
ATOM 1203 O O . LYS A 1 147 ? -20.346 -1.015 8.314 1.00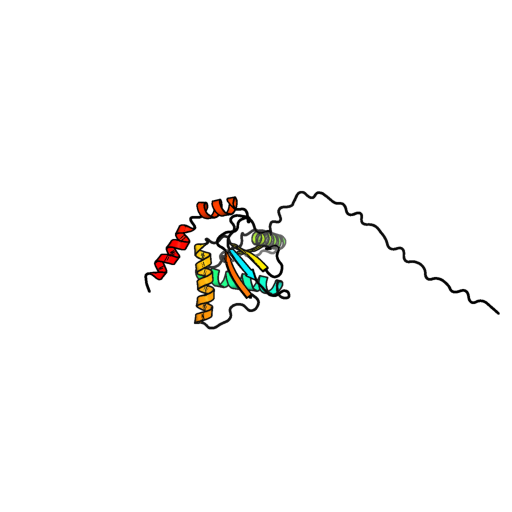 93.31 147 LYS A O 1
ATOM 1208 N N . GLU A 1 148 ? -18.240 -1.567 8.853 1.00 92.62 148 GLU A N 1
ATOM 1209 C CA . GLU A 1 148 ? -17.739 -0.201 8.974 1.00 92.62 148 GLU A CA 1
ATOM 1210 C C . GLU A 1 148 ? -16.900 0.208 7.765 1.00 92.62 148 GLU A C 1
ATOM 1212 O O . GLU A 1 148 ? -16.087 -0.551 7.243 1.00 92.62 148 GLU A O 1
ATOM 1217 N N . GLN A 1 149 ? -17.032 1.468 7.355 1.00 88.31 149 GLN A N 1
ATOM 1218 C CA . GLN A 1 149 ? -16.171 2.037 6.327 1.00 88.31 149 GLN A CA 1
ATOM 1219 C C . GLN A 1 149 ? -14.824 2.438 6.933 1.00 88.31 149 GLN A C 1
ATOM 1221 O O . GLN A 1 149 ? -14.746 3.328 7.777 1.00 88.31 149 GLN A O 1
ATOM 1226 N N . HIS A 1 150 ? -13.740 1.815 6.472 1.00 89.94 150 HIS A N 1
ATOM 1227 C CA . HIS A 1 150 ? -12.383 2.140 6.928 1.00 89.94 150 HIS A CA 1
ATOM 1228 C C . HIS A 1 150 ? -11.707 3.271 6.144 1.00 89.94 150 HIS A C 1
ATOM 1230 O O . HIS A 1 150 ? -10.643 3.740 6.542 1.00 89.94 150 HIS A O 1
ATOM 1236 N N . SER A 1 151 ? -12.317 3.722 5.048 1.00 91.69 151 SER A N 1
ATOM 1237 C CA . SER A 1 151 ? -11.853 4.869 4.271 1.00 91.69 151 SER A CA 1
ATOM 1238 C C . SER A 1 151 ? -13.033 5.617 3.661 1.00 91.69 151 SER A C 1
ATOM 1240 O O . SER A 1 151 ? -14.070 5.020 3.370 1.00 91.69 151 SER A O 1
ATOM 1242 N N . ARG A 1 152 ? -12.873 6.927 3.483 1.00 92.19 152 ARG A N 1
ATOM 1243 C CA . ARG A 1 152 ? -13.871 7.840 2.925 1.00 92.19 152 ARG A CA 1
ATOM 1244 C C . ARG A 1 152 ? -13.477 8.367 1.550 1.00 92.19 152 ARG A C 1
ATOM 1246 O O . ARG A 1 152 ? -14.363 8.622 0.737 1.00 92.19 152 ARG A O 1
ATOM 1253 N N . TYR A 1 153 ? -12.189 8.614 1.310 1.00 94.62 153 TYR A N 1
ATOM 1254 C CA . TYR A 1 153 ? -11.714 9.282 0.093 1.00 94.62 153 TYR A CA 1
ATOM 1255 C C . TYR A 1 153 ? -10.972 8.351 -0.871 1.00 94.62 153 TYR A C 1
ATOM 1257 O O . TYR A 1 153 ? -10.765 8.723 -2.027 1.00 94.62 153 TYR A O 1
ATOM 1265 N N . ILE A 1 154 ? -10.571 7.164 -0.414 1.00 95.06 154 ILE A N 1
ATOM 1266 C CA . ILE A 1 154 ? -9.987 6.119 -1.258 1.00 95.06 154 ILE A CA 1
ATOM 1267 C C . ILE A 1 154 ? -11.103 5.468 -2.084 1.00 95.06 154 ILE A C 1
ATOM 1269 O O . ILE A 1 154 ? -12.046 4.913 -1.531 1.00 95.06 154 ILE A O 1
ATOM 1273 N N . GLU A 1 155 ? -10.987 5.513 -3.412 1.00 93.69 155 GLU A N 1
ATOM 1274 C CA . GLU A 1 155 ? -11.966 4.890 -4.317 1.00 93.69 155 GLU A CA 1
ATOM 1275 C C . GLU A 1 155 ? -11.572 3.464 -4.699 1.00 93.69 155 GLU A C 1
ATOM 1277 O O . GLU A 1 155 ? -12.414 2.574 -4.785 1.00 93.69 155 GLU A O 1
ATOM 1282 N N . ARG A 1 156 ? -10.277 3.241 -4.949 1.00 93.62 156 ARG A N 1
ATOM 1283 C CA . ARG A 1 156 ? -9.722 1.910 -5.224 1.00 93.62 156 ARG A CA 1
ATOM 1284 C C . ARG A 1 156 ? -8.383 1.772 -4.530 1.00 93.62 156 ARG A C 1
ATOM 1286 O O . ARG A 1 156 ? -7.550 2.671 -4.643 1.00 93.62 156 ARG A O 1
ATOM 1293 N N . LEU A 1 157 ? -8.196 0.635 -3.871 1.00 94.62 157 LEU A N 1
ATOM 1294 C CA . LEU A 1 157 ? -6.943 0.194 -3.277 1.00 94.62 157 LEU A CA 1
ATOM 1295 C C . LEU A 1 157 ? -6.582 -1.144 -3.925 1.00 94.62 157 LEU A C 1
ATOM 1297 O O . LEU A 1 157 ? -7.210 -2.157 -3.632 1.00 94.62 157 LEU A O 1
ATOM 1301 N N . LEU A 1 158 ? -5.628 -1.130 -4.855 1.00 93.81 158 LEU A N 1
ATOM 1302 C CA . LEU A 1 158 ? -5.270 -2.301 -5.655 1.00 93.81 158 LEU A CA 1
ATOM 1303 C C . LEU A 1 158 ? -3.861 -2.782 -5.291 1.00 93.81 158 LEU A C 1
ATOM 1305 O O . LEU A 1 158 ? -2.920 -2.001 -5.447 1.00 93.81 158 LEU A O 1
ATOM 1309 N N . PRO A 1 159 ? -3.677 -4.031 -4.829 1.00 93.25 159 PRO A N 1
ATOM 1310 C CA . PRO A 1 159 ? -2.345 -4.600 -4.674 1.00 93.25 159 PRO A CA 1
ATOM 1311 C C . PRO A 1 159 ? -1.699 -4.813 -6.048 1.00 93.25 159 PRO A C 1
ATOM 1313 O O . PRO A 1 159 ? -2.319 -5.327 -6.976 1.00 93.25 159 PRO A O 1
ATOM 1316 N N . ILE A 1 160 ? -0.441 -4.404 -6.175 1.00 91.94 160 ILE A N 1
ATOM 1317 C CA . ILE A 1 160 ? 0.392 -4.556 -7.365 1.00 91.94 160 ILE A CA 1
ATOM 1318 C C . ILE A 1 160 ? 1.622 -5.363 -6.968 1.00 91.94 160 ILE A C 1
ATOM 1320 O O . ILE A 1 160 ? 2.489 -4.877 -6.236 1.00 91.94 160 ILE A O 1
ATOM 1324 N N . SER A 1 161 ? 1.707 -6.587 -7.484 1.00 88.25 161 SER A N 1
ATOM 1325 C CA . SER A 1 161 ? 2.816 -7.498 -7.196 1.00 88.25 161 SER A CA 1
ATOM 1326 C C . SER A 1 161 ? 4.126 -7.054 -7.835 1.00 88.25 161 SER A C 1
ATOM 1328 O O . SER A 1 161 ? 5.178 -7.291 -7.260 1.00 88.25 161 SER A O 1
ATOM 1330 N N . PHE A 1 162 ? 4.082 -6.434 -9.019 1.00 88.00 162 PHE A N 1
ATOM 1331 C CA . PHE A 1 162 ? 5.283 -6.065 -9.765 1.00 88.00 162 PHE A CA 1
ATOM 1332 C C . PHE A 1 162 ? 5.044 -4.863 -10.677 1.00 88.00 162 PHE A C 1
ATOM 1334 O O . PHE A 1 162 ? 3.984 -4.737 -11.292 1.00 88.00 162 PHE A O 1
ATOM 1341 N N . VAL A 1 163 ? 6.075 -4.034 -10.839 1.00 89.88 163 VAL A N 1
ATOM 1342 C CA . VAL A 1 163 ? 6.105 -2.946 -11.819 1.00 89.88 163 VAL A CA 1
ATOM 1343 C C . VAL A 1 163 ? 7.219 -3.165 -12.839 1.00 89.88 163 VAL A C 1
ATOM 1345 O O . VAL A 1 163 ? 8.382 -3.385 -12.489 1.00 89.88 163 VAL A O 1
ATOM 1348 N N . CYS A 1 164 ? 6.874 -3.034 -14.119 1.00 90.62 164 CYS A N 1
ATOM 1349 C CA . CYS A 1 164 ? 7.821 -3.034 -15.228 1.00 90.62 164 CYS A CA 1
ATOM 1350 C C . CYS A 1 164 ? 7.492 -1.942 -16.252 1.00 90.62 164 CYS A C 1
ATOM 1352 O O . CYS A 1 164 ? 6.441 -1.300 -16.200 1.00 90.62 164 CYS A O 1
ATOM 1354 N N . LYS A 1 165 ? 8.417 -1.719 -17.188 1.00 89.38 165 LYS A N 1
ATOM 1355 C CA . LYS A 1 165 ? 8.142 -0.917 -18.382 1.00 89.38 165 LYS A CA 1
ATOM 1356 C C . LYS A 1 165 ? 7.268 -1.725 -19.339 1.00 89.38 165 LYS A C 1
ATOM 1358 O O . LYS A 1 165 ? 7.382 -2.944 -19.408 1.00 89.38 165 LYS A O 1
ATOM 1363 N N . ALA A 1 166 ? 6.453 -1.027 -20.124 1.00 89.38 166 ALA A N 1
ATOM 1364 C CA . ALA A 1 166 ? 5.565 -1.619 -21.124 1.00 89.38 166 ALA A CA 1
ATOM 1365 C C . ALA A 1 166 ? 6.312 -2.062 -22.403 1.00 89.38 166 ALA A C 1
ATOM 1367 O O . ALA A 1 166 ? 5.880 -1.768 -23.514 1.00 89.38 166 ALA A O 1
ATOM 1368 N N . TYR A 1 167 ? 7.455 -2.732 -22.246 1.00 92.94 167 TYR A N 1
ATOM 1369 C CA . TYR A 1 167 ? 8.194 -3.372 -23.332 1.00 92.94 167 TYR A CA 1
ATOM 1370 C C . TYR A 1 167 ? 8.024 -4.885 -23.225 1.00 92.94 167 TYR A C 1
ATOM 1372 O O . TYR A 1 167 ? 8.075 -5.444 -22.130 1.00 92.94 167 TYR A O 1
ATOM 1380 N N . GLU A 1 168 ? 7.849 -5.555 -24.362 1.00 91.06 168 GLU A N 1
ATOM 1381 C CA . GLU A 1 168 ? 7.590 -6.997 -24.407 1.00 91.06 168 GLU A CA 1
ATOM 1382 C C . GLU A 1 168 ? 8.707 -7.814 -23.739 1.00 91.06 168 GLU A C 1
ATOM 1384 O O . GLU A 1 168 ? 8.433 -8.734 -22.970 1.00 91.06 168 GLU A O 1
ATOM 1389 N N . ASP A 1 169 ? 9.967 -7.435 -23.958 1.00 91.69 169 ASP A N 1
ATOM 1390 C CA . ASP A 1 169 ? 11.114 -8.112 -23.350 1.00 91.69 169 ASP A CA 1
ATOM 1391 C C . ASP A 1 169 ? 11.151 -7.965 -21.828 1.00 91.69 169 ASP A C 1
ATOM 1393 O O . ASP A 1 169 ? 11.502 -8.913 -21.126 1.00 91.69 169 ASP A O 1
ATOM 1397 N N . ASP A 1 170 ? 10.785 -6.793 -21.307 1.00 88.88 170 ASP A N 1
ATOM 1398 C CA . ASP A 1 170 ? 10.752 -6.538 -19.866 1.00 88.88 170 ASP A CA 1
ATOM 1399 C C . ASP A 1 170 ? 9.603 -7.308 -19.205 1.00 88.88 170 ASP A C 1
ATOM 1401 O O . ASP A 1 170 ? 9.795 -7.898 -18.141 1.00 88.88 170 ASP A O 1
ATOM 1405 N N . LEU A 1 171 ? 8.444 -7.386 -19.869 1.00 87.50 171 LEU A N 1
ATOM 1406 C CA . LEU A 1 171 ? 7.317 -8.219 -19.446 1.00 87.50 171 LEU A CA 1
ATOM 1407 C C . LEU A 1 171 ? 7.695 -9.704 -19.430 1.00 87.50 171 LEU A C 1
ATOM 1409 O O . LEU A 1 171 ? 7.498 -10.378 -18.420 1.00 87.50 171 LEU A O 1
ATOM 1413 N N . ARG A 1 172 ? 8.297 -10.209 -20.514 1.00 88.12 172 ARG A N 1
ATOM 1414 C CA . ARG A 1 172 ? 8.743 -11.606 -20.622 1.00 88.12 172 ARG A CA 1
ATOM 1415 C C . ARG A 1 172 ? 9.748 -11.949 -19.524 1.00 88.12 172 ARG A C 1
ATOM 1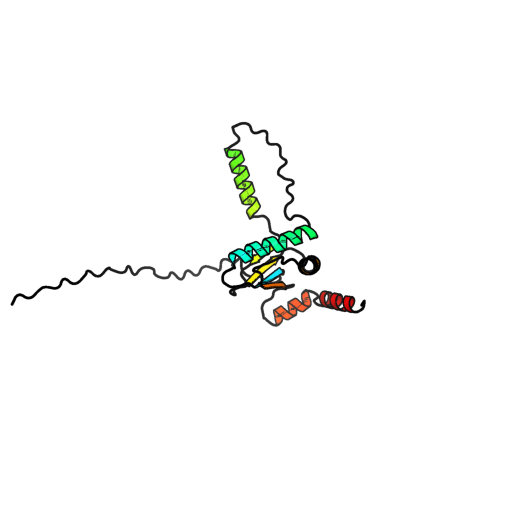417 O O . ARG A 1 172 ? 9.597 -12.964 -18.849 1.00 88.12 172 ARG A O 1
ATOM 1424 N N . LYS A 1 173 ? 10.745 -11.084 -19.301 1.00 87.69 173 LYS A N 1
ATOM 1425 C CA . LYS A 1 173 ? 11.727 -11.249 -18.218 1.00 87.69 173 LYS A CA 1
ATOM 1426 C C . LYS A 1 173 ? 11.063 -11.264 -16.850 1.00 87.69 173 LYS A C 1
ATOM 1428 O O . LYS A 1 173 ? 11.445 -12.081 -16.021 1.00 87.69 173 LYS A O 1
ATOM 1433 N N . LEU A 1 174 ? 10.098 -10.380 -16.603 1.00 85.19 174 LEU A N 1
ATOM 1434 C CA . LEU A 1 174 ? 9.404 -10.306 -15.322 1.00 85.19 174 LEU A CA 1
ATOM 1435 C C . LEU A 1 174 ? 8.611 -11.587 -15.039 1.00 85.19 174 LEU A C 1
ATOM 1437 O O . LEU A 1 174 ? 8.760 -12.158 -13.961 1.00 85.19 174 LEU A O 1
ATOM 1441 N N . ILE A 1 175 ? 7.831 -12.053 -16.020 1.00 82.62 175 ILE A N 1
ATOM 1442 C CA . ILE A 1 175 ? 7.016 -13.273 -15.917 1.00 82.62 175 ILE A CA 1
ATOM 1443 C C . ILE A 1 175 ? 7.898 -14.491 -15.618 1.00 82.62 175 ILE A C 1
ATOM 1445 O O . ILE A 1 175 ? 7.570 -15.280 -14.736 1.00 82.62 175 ILE A O 1
ATOM 1449 N N . ILE A 1 176 ? 9.036 -14.615 -16.310 1.00 84.25 176 ILE A N 1
ATOM 1450 C CA . ILE A 1 176 ? 9.980 -15.725 -16.117 1.00 84.25 176 ILE A CA 1
ATOM 1451 C C . ILE A 1 176 ? 10.707 -15.614 -14.768 1.00 84.25 176 ILE A C 1
ATOM 1453 O O . ILE A 1 176 ? 10.814 -16.596 -14.044 1.00 84.25 176 ILE A O 1
ATOM 1457 N N . LYS A 1 177 ? 11.217 -14.426 -14.416 1.00 80.44 177 LYS A N 1
ATOM 1458 C CA . LYS A 1 177 ? 12.070 -14.213 -13.232 1.00 80.44 177 LYS A CA 1
ATOM 1459 C C . LYS A 1 177 ? 11.325 -14.409 -11.913 1.00 80.44 177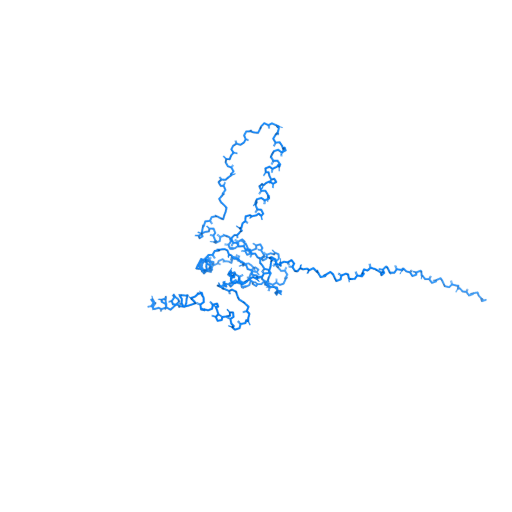 LYS A C 1
ATOM 1461 O O . LYS A 1 177 ? 11.950 -14.762 -10.920 1.00 80.44 177 LYS A O 1
ATOM 1466 N N . LYS A 1 178 ? 10.039 -14.069 -11.866 1.00 69.25 178 LYS A N 1
ATOM 1467 C CA . LYS A 1 178 ? 9.289 -13.949 -10.608 1.00 69.25 178 LYS A CA 1
ATOM 1468 C C . LYS A 1 178 ? 8.315 -15.096 -10.361 1.00 69.25 178 LYS A C 1
ATOM 1470 O O . LYS A 1 178 ? 7.394 -14.899 -9.578 1.00 69.25 178 LYS A O 1
ATOM 1475 N N . GLU A 1 179 ? 8.513 -16.237 -11.032 1.00 60.94 179 GLU A N 1
ATOM 1476 C CA . GLU A 1 179 ? 7.715 -17.462 -10.865 1.00 60.94 179 GLU A CA 1
ATOM 1477 C C . GLU A 1 179 ? 6.228 -17.147 -10.659 1.00 60.94 179 GLU A C 1
ATOM 1479 O O . GLU A 1 179 ? 5.600 -17.542 -9.681 1.00 60.94 179 GLU A O 1
ATOM 1484 N N . PHE A 1 180 ? 5.645 -16.415 -11.618 1.00 64.62 180 PHE A N 1
ATOM 1485 C CA . PHE A 1 180 ? 4.210 -16.092 -11.657 1.00 64.62 180 PHE A CA 1
ATOM 1486 C C . PHE A 1 180 ? 3.327 -17.351 -11.477 1.00 64.62 180 PHE A C 1
ATOM 1488 O O . PHE A 1 180 ? 2.180 -17.275 -11.044 1.00 64.62 180 PHE A O 1
ATOM 1495 N N . VAL A 1 181 ? 3.915 -18.517 -11.765 1.00 55.75 181 VAL A N 1
ATOM 1496 C CA . VAL A 1 181 ? 3.393 -19.865 -11.558 1.00 55.75 181 VAL A CA 1
ATOM 1497 C C . VAL A 1 181 ? 3.017 -20.147 -10.100 1.00 55.75 181 VAL A C 1
ATOM 1499 O O . VAL A 1 181 ? 1.935 -20.677 -9.900 1.00 55.75 181 VAL A O 1
ATOM 1502 N N . GLU A 1 182 ? 3.806 -19.777 -9.083 1.00 57.47 182 GLU A N 1
ATOM 1503 C CA . GLU A 1 182 ? 3.466 -20.108 -7.683 1.00 57.47 182 GLU A CA 1
ATOM 1504 C C . GLU A 1 182 ? 2.212 -19.367 -7.196 1.00 57.47 182 GLU A C 1
ATOM 1506 O O . GLU A 1 182 ? 1.375 -19.940 -6.501 1.00 57.47 182 GLU A O 1
ATOM 1511 N N . GLN A 1 183 ? 2.038 -18.107 -7.611 1.00 59.19 183 GLN A N 1
ATOM 1512 C CA . GLN A 1 183 ? 0.849 -17.315 -7.271 1.00 59.19 183 GLN A CA 1
ATOM 1513 C C . GLN A 1 183 ? -0.405 -17.831 -7.988 1.00 59.19 183 GLN A C 1
ATOM 1515 O O . GLN A 1 183 ? -1.475 -17.866 -7.386 1.00 59.19 183 GLN A O 1
ATOM 1520 N N . ILE A 1 184 ? -0.278 -18.274 -9.245 1.00 59.88 184 ILE A N 1
ATOM 1521 C CA . ILE A 1 184 ? -1.373 -18.944 -9.963 1.00 59.88 184 ILE A CA 1
ATOM 1522 C C . ILE A 1 184 ? -1.691 -20.302 -9.322 1.00 59.88 184 ILE A C 1
ATOM 1524 O O . ILE A 1 184 ? -2.863 -20.622 -9.148 1.00 59.88 184 ILE A O 1
ATOM 1528 N N . LEU A 1 185 ? -0.674 -21.083 -8.943 1.00 53.38 185 LEU A N 1
ATOM 1529 C CA . LEU A 1 185 ? -0.843 -22.431 -8.394 1.00 53.38 185 LEU A CA 1
ATOM 1530 C C . LEU A 1 185 ? -1.507 -22.416 -7.005 1.00 53.38 185 LEU A C 1
ATOM 1532 O O . LEU A 1 185 ? -2.322 -23.281 -6.694 1.00 53.38 185 LEU A O 1
ATOM 1536 N N . LEU A 1 186 ? -1.204 -21.409 -6.178 1.00 56.59 186 LEU A N 1
ATOM 1537 C CA . LEU A 1 186 ? -1.891 -21.187 -4.900 1.00 56.59 186 LEU A CA 1
ATOM 1538 C C . LEU A 1 186 ? -3.378 -20.853 -5.099 1.00 56.59 186 LEU A C 1
ATOM 1540 O O . LEU A 1 186 ? -4.219 -21.402 -4.394 1.00 56.59 186 LEU A O 1
ATOM 1544 N N . LEU A 1 187 ? -3.713 -20.034 -6.103 1.00 57.16 187 LEU A N 1
ATOM 1545 C CA . LEU A 1 187 ? -5.104 -19.710 -6.444 1.00 57.16 187 LEU A CA 1
ATOM 1546 C C . LEU A 1 187 ? -5.878 -20.908 -7.012 1.00 57.16 187 LEU A C 1
ATOM 1548 O O . LEU A 1 187 ? -7.093 -20.982 -6.847 1.00 57.16 187 LEU A O 1
ATOM 1552 N N . THR A 1 188 ? -5.214 -21.849 -7.689 1.00 53.88 188 THR A N 1
ATOM 1553 C CA . THR A 1 188 ? -5.883 -23.063 -8.180 1.00 53.88 188 THR A CA 1
ATOM 1554 C C . THR A 1 188 ? -6.156 -24.068 -7.065 1.00 53.88 188 THR A C 1
ATOM 1556 O O . THR A 1 188 ? -7.210 -24.687 -7.076 1.00 53.88 188 THR A O 1
ATOM 1559 N N . ASN A 1 189 ? -5.276 -24.176 -6.065 1.00 53.47 189 ASN A N 1
ATOM 1560 C CA . ASN A 1 189 ? -5.419 -25.174 -4.999 1.00 53.47 189 ASN A CA 1
ATOM 1561 C C . ASN A 1 189 ? -6.489 -24.818 -3.949 1.00 53.47 189 ASN A C 1
ATOM 1563 O O . ASN A 1 189 ? -7.046 -25.721 -3.333 1.00 53.47 189 ASN A O 1
ATOM 1567 N N . GLU A 1 190 ? -6.809 -23.535 -3.743 1.00 54.09 190 GLU A N 1
ATOM 1568 C CA . GLU A 1 190 ? -7.893 -23.132 -2.825 1.00 54.09 190 GLU A CA 1
ATOM 1569 C C . GLU A 1 190 ? -9.299 -23.368 -3.407 1.00 54.09 190 GLU A C 1
ATOM 1571 O O . GLU A 1 190 ? -10.266 -23.499 -2.655 1.00 54.09 190 GLU A O 1
ATOM 1576 N N . ASN A 1 191 ? -9.422 -23.487 -4.734 1.00 53.12 191 ASN A N 1
ATOM 1577 C CA . ASN A 1 191 ? -10.702 -23.741 -5.403 1.00 53.12 191 ASN A CA 1
ATOM 1578 C C . ASN A 1 191 ? -11.113 -25.224 -5.413 1.00 53.12 191 ASN A C 1
ATOM 1580 O O . ASN A 1 191 ? -12.271 -25.517 -5.694 1.00 53.12 191 ASN A O 1
ATOM 1584 N N . ASP A 1 192 ? -10.207 -26.142 -5.063 1.00 49.59 192 ASP A N 1
ATOM 1585 C CA . ASP A 1 192 ? -10.476 -27.588 -5.036 1.00 49.59 192 ASP A CA 1
ATOM 1586 C C . ASP A 1 192 ? -10.921 -28.099 -3.647 1.00 49.59 192 ASP A C 1
ATOM 1588 O O . ASP A 1 192 ? -11.206 -29.285 -3.477 1.00 49.59 192 ASP A O 1
ATOM 1592 N N . THR A 1 193 ? -11.007 -27.220 -2.639 1.00 46.41 193 THR A N 1
ATOM 1593 C CA . THR A 1 193 ? -11.414 -27.567 -1.259 1.00 46.41 193 THR A CA 1
ATOM 1594 C C . THR A 1 193 ? -12.753 -26.963 -0.811 1.00 46.41 193 THR A C 1
ATOM 1596 O O . THR A 1 193 ? -12.992 -26.853 0.392 1.00 46.41 193 THR A O 1
ATOM 1599 N N . SER A 1 194 ? -13.629 -26.572 -1.743 1.00 39.56 194 SER A N 1
ATOM 1600 C CA . SER A 1 194 ? -15.022 -26.168 -1.458 1.00 39.56 194 SER A CA 1
ATOM 1601 C C . SER A 1 194 ? -16.039 -27.120 -2.075 1.00 39.56 194 SER A C 1
ATOM 1603 O O . SER A 1 194 ? -15.828 -27.529 -3.236 1.00 39.56 194 SER A O 1
#